Protein AF-Q552X5-F1 (afdb_monomer)

Mean predicted aligned error: 21.03 Å

Secondary structure (DSSP, 8-state):
---HHHHHHHHHHTTSS----EEEEEEEETTEEEEEEEEEETTEEEEPPPBSSHHHHHHHHHHHHHHHHHHHHHHHHHHHHHHHTTS--------PPP---------------PPPPPPPPPP--------------------------PPPPP------S-----------------------------------------------------------------SSSSSSHHHHHHHHHHHHHHHHHHHHHHHHHHHHHHHHHHHHHHHHHHHHHHHHHHHHHHHHHHHHHHH--

InterPro domains:
  IPR014720 Double-stranded RNA-binding domain [PF00035] (5-68)
  IPR014720 Double-stranded RNA-binding domain [PS50137] (3-71)
  IPR014720 Double-stranded RNA-binding domain [SM00358] (4-70)

Solvent-accessible surface area (backbone atoms only — not comparable to full-atom values): 20264 Å² total; per-residue (Å²): 129,81,58,37,51,58,56,51,51,50,36,34,76,70,68,73,40,80,90,64,60,79,48,77,50,78,45,74,49,96,90,54,43,31,18,25,18,36,35,50,57,95,91,43,78,40,72,26,64,76,24,78,38,64,68,56,4,41,33,45,25,32,41,55,51,49,56,51,50,52,55,51,50,55,52,51,55,53,54,54,56,58,60,65,73,66,60,76,81,75,75,85,70,73,90,72,81,87,77,90,75,91,74,91,83,81,86,84,88,82,86,88,86,86,80,81,86,78,75,86,77,77,82,82,78,79,74,75,84,79,76,76,81,71,80,72,80,85,77,73,85,81,94,65,88,91,78,79,94,67,78,81,79,83,94,72,88,87,89,75,90,85,89,79,83,88,78,82,81,86,78,89,77,85,89,84,84,92,82,89,78,87,81,92,77,91,75,90,79,78,91,77,90,80,82,91,76,88,80,87,80,85,75,88,78,88,85,80,85,87,86,79,91,81,82,88,82,84,88,79,97,71,85,89,82,79,82,80,73,73,74,65,59,61,57,55,56,53,53,54,52,50,53,55,50,53,52,49,52,53,52,51,54,55,50,52,55,50,50,56,51,50,51,54,52,50,56,54,50,51,54,52,49,51,52,52,52,52,54,51,51,53,55,50,53,50,53,53,53,55,55,52,56,65,71,74,112

Structure (mmCIF, N/CA/C/O backbone):
data_AF-Q552X5-F1
#
_entry.id   AF-Q552X5-F1
#
loop_
_atom_site.group_PDB
_atom_site.id
_atom_site.type_symbol
_atom_site.label_atom_id
_atom_site.label_alt_id
_atom_site.label_comp_id
_atom_site.label_asym_id
_atom_site.label_entity_id
_atom_site.label_seq_id
_atom_site.pdbx_PDB_ins_code
_atom_site.Cartn_x
_atom_site.Cartn_y
_atom_site.Cartn_z
_atom_site.occupancy
_atom_site.B_iso_or_equiv
_atom_site.auth_seq_id
_atom_site.auth_comp_id
_atom_site.auth_asym_id
_atom_site.auth_atom_id
_atom_site.pdbx_PDB_model_num
ATOM 1 N N . MET A 1 1 ? -0.469 -21.150 -6.711 1.00 61.75 1 MET A N 1
ATOM 2 C CA . MET A 1 1 ? -0.977 -19.788 -6.435 1.00 61.75 1 MET A CA 1
ATOM 3 C C . MET A 1 1 ? -1.672 -19.299 -7.689 1.00 61.75 1 MET A C 1
ATOM 5 O O . MET A 1 1 ? -1.084 -19.436 -8.758 1.00 61.75 1 MET A O 1
ATOM 9 N N . ALA A 1 2 ? -2.916 -18.826 -7.588 1.00 76.25 2 ALA A N 1
ATOM 10 C CA . ALA A 1 2 ? -3.598 -18.223 -8.731 1.00 76.25 2 ALA A CA 1
ATOM 11 C C . ALA A 1 2 ? -2.765 -17.046 -9.265 1.00 76.25 2 ALA A C 1
ATOM 13 O O . ALA A 1 2 ? -2.078 -16.365 -8.503 1.00 76.25 2 ALA A O 1
ATOM 14 N N . ASN A 1 3 ? -2.775 -16.837 -10.580 1.00 94.00 3 ASN A N 1
ATOM 15 C CA . ASN A 1 3 ? -2.090 -15.703 -11.184 1.00 94.00 3 ASN A CA 1
ATOM 16 C C . ASN A 1 3 ? -2.807 -14.418 -10.749 1.00 94.00 3 ASN A C 1
ATOM 18 O O . ASN A 1 3 ? -3.910 -14.153 -11.222 1.00 94.00 3 ASN A O 1
ATOM 22 N N . SER A 1 4 ? -2.181 -13.629 -9.871 1.00 97.19 4 SER A N 1
ATOM 23 C CA . SER A 1 4 ? -2.769 -12.412 -9.295 1.00 97.19 4 SER A CA 1
ATOM 24 C C . SER A 1 4 ? -3.287 -11.440 -10.360 1.00 97.19 4 SER A C 1
ATOM 26 O O . SER A 1 4 ? -4.319 -10.806 -10.165 1.00 97.19 4 SER A O 1
ATOM 28 N N . ILE A 1 5 ? -2.630 -11.379 -11.524 1.00 97.62 5 ILE A N 1
ATOM 29 C CA . ILE A 1 5 ? -3.069 -10.561 -12.664 1.00 97.62 5 ILE A CA 1
ATOM 30 C C . ILE A 1 5 ? -4.415 -11.060 -13.212 1.00 97.62 5 ILE A C 1
ATOM 32 O O . ILE A 1 5 ? -5.301 -10.260 -13.497 1.00 97.62 5 ILE A O 1
ATOM 36 N N . SER A 1 6 ? -4.577 -12.377 -13.361 1.00 97.38 6 SER A N 1
ATOM 37 C CA . SER A 1 6 ? -5.811 -12.977 -13.878 1.00 97.38 6 SER A CA 1
ATOM 38 C C . SER A 1 6 ? -6.977 -12.761 -12.917 1.00 97.38 6 SER A C 1
ATOM 40 O O . SER A 1 6 ? -8.044 -12.354 -13.361 1.00 97.38 6 SER A O 1
ATOM 42 N N . THR A 1 7 ? -6.757 -12.952 -11.613 1.00 97.38 7 THR A N 1
ATOM 43 C CA . THR A 1 7 ? -7.780 -12.710 -10.582 1.00 97.38 7 THR A CA 1
ATOM 44 C C . THR A 1 7 ? -8.220 -11.249 -10.564 1.00 97.38 7 THR A C 1
ATOM 46 O O . THR A 1 7 ? -9.408 -10.958 -10.503 1.00 97.38 7 THR A O 1
ATOM 49 N N . ILE A 1 8 ? -7.278 -10.313 -10.679 1.00 97.06 8 ILE A N 1
ATOM 50 C CA . ILE A 1 8 ? -7.595 -8.886 -10.776 1.00 97.06 8 ILE A CA 1
ATOM 51 C C . ILE A 1 8 ? -8.418 -8.571 -12.034 1.00 97.06 8 ILE A C 1
ATOM 53 O O . ILE A 1 8 ? -9.416 -7.861 -11.945 1.00 97.06 8 ILE A O 1
ATOM 57 N N . ASN A 1 9 ? -8.057 -9.125 -13.193 1.00 97.31 9 ASN A N 1
ATOM 58 C CA . ASN A 1 9 ? -8.831 -8.926 -14.422 1.00 97.31 9 ASN A CA 1
ATOM 59 C C . ASN A 1 9 ? -10.255 -9.489 -14.310 1.00 97.31 9 ASN A C 1
ATOM 61 O O . ASN A 1 9 ? -11.192 -8.864 -14.798 1.00 97.31 9 ASN A O 1
ATOM 65 N N . GLU A 1 10 ? -10.427 -10.629 -13.642 1.00 97.69 10 GLU A N 1
ATOM 66 C CA . GLU A 1 10 ? -11.743 -11.204 -13.354 1.00 97.69 10 GLU A CA 1
ATOM 67 C C . GLU A 1 10 ? -12.570 -10.288 -12.438 1.00 97.69 10 GLU A C 1
ATOM 69 O O . GLU A 1 10 ? -13.745 -10.039 -12.701 1.00 97.69 10 GLU A O 1
ATOM 74 N N . LEU A 1 11 ? -11.958 -9.711 -11.396 1.00 97.06 11 LEU A N 1
ATOM 75 C CA . LEU A 1 11 ? -12.626 -8.733 -10.531 1.00 97.06 11 LEU A CA 1
ATOM 76 C C . LEU A 1 11 ? -13.050 -7.472 -11.304 1.00 97.06 11 LEU A C 1
ATOM 78 O O . LEU A 1 11 ? -14.136 -6.953 -11.041 1.00 97.06 11 LEU A O 1
ATOM 82 N N . ILE A 1 12 ? -12.244 -7.006 -12.267 1.00 97.25 12 ILE A N 1
ATOM 83 C CA . ILE A 1 12 ? -12.614 -5.887 -13.154 1.00 97.25 12 ILE A CA 1
ATOM 84 C C . ILE A 1 12 ? -13.800 -6.275 -14.039 1.00 97.25 12 ILE A C 1
ATOM 86 O O . ILE A 1 12 ? -14.775 -5.532 -14.118 1.00 97.25 12 ILE A O 1
ATOM 90 N N . GLN A 1 13 ? -13.735 -7.436 -14.696 1.00 97.50 13 GLN A N 1
ATOM 91 C CA . GLN A 1 13 ? -14.791 -7.915 -15.597 1.00 97.50 13 GLN A CA 1
ATOM 92 C C . GLN A 1 13 ? -16.124 -8.109 -14.869 1.00 97.50 13 GLN A C 1
ATOM 94 O O . GLN A 1 13 ? -17.176 -7.792 -15.416 1.00 97.50 13 GLN A O 1
ATOM 99 N N . ASN A 1 14 ? -16.072 -8.550 -13.613 1.00 97.62 14 ASN A N 1
ATOM 100 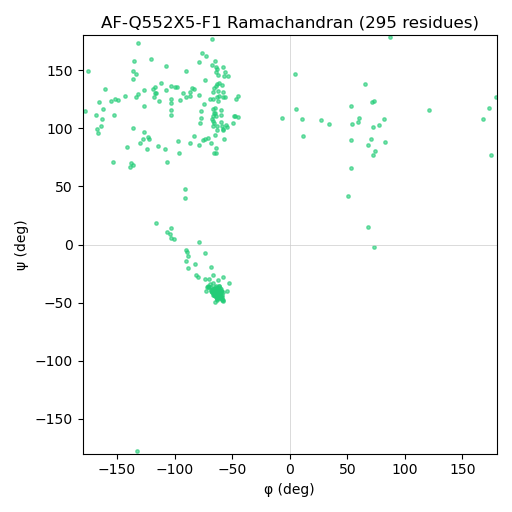C CA . ASN A 1 14 ? -17.241 -8.702 -12.752 1.00 97.62 14 ASN A CA 1
ATOM 101 C C . ASN A 1 14 ? -17.737 -7.373 -12.145 1.00 97.62 14 ASN A C 1
ATOM 103 O O . ASN A 1 14 ? -18.656 -7.393 -11.327 1.00 97.62 14 ASN A O 1
ATOM 107 N N . GLY A 1 15 ? -17.116 -6.232 -12.470 1.00 96.06 15 GLY A N 1
ATOM 108 C CA . GLY A 1 15 ? -17.479 -4.914 -11.937 1.00 96.06 15 GLY A CA 1
ATOM 109 C C . GLY A 1 15 ? -17.200 -4.738 -10.441 1.00 96.06 15 GLY A C 1
ATOM 110 O O . GLY A 1 15 ? -17.721 -3.816 -9.818 1.00 96.06 15 GLY A O 1
ATOM 111 N N . ARG A 1 16 ? -16.395 -5.625 -9.841 1.00 94.81 16 ARG A N 1
ATOM 112 C CA . ARG A 1 16 ? -16.084 -5.604 -8.403 1.00 94.81 16 ARG A CA 1
ATOM 113 C C . ARG A 1 16 ? -14.996 -4.603 -8.042 1.00 94.81 16 ARG A C 1
ATOM 115 O O . ARG A 1 16 ? -14.968 -4.139 -6.905 1.00 94.81 16 ARG A O 1
ATOM 122 N N . ILE A 1 17 ? -14.114 -4.293 -8.989 1.00 94.88 17 ILE A N 1
ATOM 123 C CA . ILE A 1 17 ? -13.109 -3.233 -8.884 1.00 94.88 17 ILE A CA 1
ATOM 124 C C . ILE A 1 17 ? -13.105 -2.403 -10.176 1.00 94.88 17 ILE A C 1
ATOM 126 O O . ILE A 1 17 ? -13.365 -2.956 -11.248 1.00 94.88 17 ILE A O 1
ATOM 130 N N . PRO A 1 18 ? -12.834 -1.087 -10.114 1.00 96.19 18 PRO A N 1
ATOM 131 C CA . PRO A 1 18 ? -12.726 -0.262 -11.307 1.00 96.19 18 PRO A CA 1
ATOM 132 C C . PRO A 1 18 ? -11.489 -0.654 -12.131 1.00 96.19 18 PRO A C 1
ATOM 134 O O . PRO A 1 18 ? -10.505 -1.143 -11.571 1.00 96.19 18 PRO A O 1
ATOM 137 N N . PRO A 1 19 ? -11.495 -0.401 -13.451 1.00 97.00 19 PRO A N 1
ATOM 138 C CA . PRO A 1 19 ? -10.304 -0.557 -14.273 1.00 97.00 19 PRO A CA 1
ATOM 139 C C . PRO A 1 19 ? -9.159 0.325 -13.759 1.00 97.00 19 PRO A C 1
ATOM 141 O O . PRO A 1 19 ? -9.335 1.526 -13.556 1.00 97.00 19 PRO A O 1
ATOM 144 N N . HIS A 1 20 ? -7.969 -0.250 -13.606 1.00 95.00 20 HIS A N 1
ATOM 145 C CA . HIS A 1 20 ? -6.751 0.466 -13.221 1.00 95.00 20 HIS A CA 1
ATOM 146 C C . HIS A 1 20 ? -5.660 0.329 -14.285 1.00 95.00 20 HIS A C 1
ATOM 148 O O . HIS A 1 20 ? -5.653 -0.581 -15.116 1.00 95.00 20 HIS A O 1
ATOM 154 N N . LYS A 1 21 ? -4.702 1.259 -14.251 1.00 96.88 21 LYS A N 1
ATOM 155 C CA . LYS A 1 21 ? -3.550 1.289 -15.157 1.00 96.88 21 LYS A CA 1
ATOM 156 C C . LYS A 1 21 ? -2.271 1.001 -14.381 1.00 96.88 21 LYS A C 1
ATOM 158 O O . LYS A 1 21 ? -2.067 1.530 -13.293 1.00 96.88 21 LYS A O 1
ATOM 163 N N . TYR A 1 22 ? -1.389 0.201 -14.975 1.00 98.06 22 TYR A N 1
ATOM 164 C CA . TYR A 1 22 ? -0.031 0.015 -14.472 1.00 98.06 22 TYR A CA 1
ATOM 165 C C . TYR A 1 22 ? 0.913 1.007 -15.148 1.00 98.06 22 TYR A C 1
ATOM 167 O O . TYR A 1 22 ? 0.954 1.104 -16.379 1.00 98.06 22 TYR A O 1
ATOM 175 N N . THR A 1 23 ? 1.706 1.710 -14.351 1.00 98.31 23 THR A N 1
ATOM 176 C CA . THR A 1 23 ? 2.895 2.435 -14.802 1.00 98.31 23 THR A CA 1
ATOM 177 C C . THR A 1 23 ? 4.138 1.687 -14.326 1.00 98.31 23 THR A C 1
ATOM 179 O O . THR A 1 23 ? 4.090 0.921 -13.363 1.00 98.31 23 THR A O 1
ATOM 182 N N . PHE A 1 24 ? 5.253 1.833 -15.043 1.00 98.44 24 PHE A N 1
ATOM 183 C CA . PHE A 1 24 ? 6.477 1.091 -14.748 1.00 98.44 24 PHE A CA 1
ATOM 184 C C . PHE A 1 24 ? 7.654 2.040 -14.588 1.00 98.44 24 PHE A C 1
ATOM 186 O O . PHE A 1 24 ? 7.894 2.883 -15.450 1.00 98.44 24 PHE A O 1
ATOM 193 N N . VAL A 1 25 ? 8.418 1.833 -13.522 1.00 98.38 25 VAL A N 1
ATOM 194 C CA . VAL A 1 25 ? 9.723 2.451 -13.307 1.00 98.38 25 VAL A CA 1
ATOM 195 C C . VAL A 1 25 ? 10.783 1.397 -13.603 1.00 98.38 25 VAL A C 1
ATOM 197 O O . VAL A 1 25 ? 10.744 0.302 -13.041 1.00 98.38 25 VAL A O 1
ATOM 200 N N . GLN A 1 26 ? 11.713 1.711 -14.504 1.00 98.38 26 GLN A N 1
ATOM 201 C CA . GLN A 1 26 ? 12.853 0.854 -14.824 1.00 98.38 26 GLN A CA 1
ATOM 202 C C . GLN A 1 26 ? 14.119 1.404 -14.161 1.00 98.38 26 GLN A C 1
ATOM 204 O O . GLN A 1 26 ? 14.374 2.607 -14.203 1.00 98.38 26 GLN A O 1
ATOM 209 N N . ARG A 1 27 ? 14.912 0.516 -13.564 1.00 97.44 27 ARG A N 1
ATOM 210 C CA . ARG A 1 27 ? 16.263 0.780 -13.050 1.00 97.44 27 ARG A CA 1
ATOM 211 C C . ARG A 1 27 ? 17.228 -0.309 -13.530 1.00 97.44 27 ARG A C 1
ATOM 213 O O . ARG A 1 27 ? 16.801 -1.282 -14.146 1.00 97.44 27 ARG A O 1
ATOM 220 N N . GLY A 1 28 ? 18.518 -0.138 -13.253 1.00 96.62 28 GLY A N 1
ATOM 221 C CA . GLY A 1 28 ? 19.563 -1.090 -13.639 1.00 96.62 28 GLY A CA 1
ATOM 222 C C . GLY A 1 28 ? 20.127 -0.853 -15.041 1.00 96.62 28 GLY A C 1
ATOM 223 O O . GLY A 1 28 ? 19.735 0.079 -15.746 1.00 96.62 28 GLY A O 1
ATOM 224 N N . SER A 1 29 ? 21.097 -1.681 -15.426 1.00 96.81 29 SER A N 1
ATOM 225 C CA . SER A 1 29 ? 21.725 -1.611 -16.748 1.00 96.81 29 SER A CA 1
ATOM 226 C C . SER A 1 29 ? 20.809 -2.202 -17.823 1.00 96.81 29 SER A C 1
ATOM 228 O O . SER A 1 29 ? 19.873 -2.944 -17.528 1.00 96.81 29 SER A O 1
ATOM 230 N N . MET A 1 30 ? 21.107 -1.933 -19.097 1.00 96.12 30 MET A N 1
ATOM 231 C CA . MET A 1 30 ? 20.372 -2.533 -20.220 1.00 96.12 30 MET A CA 1
ATOM 232 C C . MET A 1 30 ? 20.414 -4.075 -20.200 1.00 96.12 30 MET A C 1
ATOM 234 O O . MET A 1 30 ? 19.476 -4.719 -20.662 1.00 96.12 30 MET A O 1
ATOM 238 N N . HIS A 1 31 ? 21.469 -4.668 -19.630 1.00 97.19 31 HIS A N 1
ATOM 239 C CA . HIS A 1 31 ? 21.650 -6.122 -19.534 1.00 97.19 31 HIS A CA 1
ATOM 240 C C . HIS A 1 31 ? 21.033 -6.742 -18.272 1.00 97.19 31 HIS A C 1
ATOM 242 O O . HIS A 1 31 ? 20.779 -7.945 -18.243 1.00 97.19 31 HIS A O 1
ATOM 248 N N . GLN A 1 32 ? 20.779 -5.941 -17.237 1.00 97.38 32 GLN A N 1
ATOM 249 C CA . GLN A 1 32 ? 20.119 -6.359 -15.998 1.00 97.38 32 GLN A CA 1
ATOM 250 C C . GLN A 1 32 ? 19.084 -5.308 -15.576 1.00 97.38 32 GLN A C 1
ATOM 252 O O . GLN A 1 32 ? 19.280 -4.607 -14.579 1.00 97.38 32 GLN A O 1
ATOM 257 N N . PRO A 1 33 ? 17.988 -5.161 -16.342 1.00 98.19 33 PRO A N 1
ATOM 258 C CA . PRO A 1 33 ? 16.940 -4.230 -15.981 1.00 98.19 33 PRO A CA 1
ATOM 259 C C . PRO A 1 33 ? 16.123 -4.772 -14.805 1.00 98.19 33 PRO A C 1
ATOM 261 O O . PRO A 1 33 ? 15.782 -5.956 -14.732 1.00 98.19 33 PRO A O 1
ATOM 264 N N . GLU A 1 34 ? 15.746 -3.868 -13.916 1.00 98.56 34 GLU A N 1
ATOM 265 C CA . GLU A 1 34 ? 14.802 -4.103 -12.836 1.00 98.56 34 GLU A CA 1
ATOM 266 C C . GLU A 1 34 ? 13.582 -3.207 -13.025 1.00 98.56 34 GLU A C 1
ATOM 268 O O . GLU A 1 34 ? 13.690 -2.021 -13.330 1.00 98.56 34 GLU A O 1
ATOM 273 N N . PHE A 1 35 ? 12.399 -3.778 -12.839 1.00 98.69 35 PHE A N 1
ATOM 274 C CA . PHE A 1 35 ? 11.120 -3.124 -13.056 1.00 98.69 35 PHE A CA 1
ATOM 275 C C . PHE A 1 35 ? 10.334 -3.068 -11.756 1.00 98.69 35 PHE A C 1
ATOM 277 O O . PHE A 1 35 ? 10.191 -4.074 -11.063 1.00 98.69 35 PHE A O 1
ATOM 284 N N . GLN A 1 36 ? 9.771 -1.906 -11.469 1.00 98.56 36 GLN A N 1
ATOM 285 C CA . GLN A 1 36 ? 8.794 -1.676 -10.417 1.00 98.56 36 GLN A CA 1
ATOM 286 C C . GLN A 1 36 ? 7.487 -1.248 -11.078 1.00 98.56 36 GLN A C 1
ATOM 288 O O . GLN A 1 36 ? 7.488 -0.385 -11.954 1.00 98.56 36 GLN A O 1
ATOM 293 N N . ALA A 1 37 ? 6.383 -1.880 -10.696 1.00 98.62 37 ALA A N 1
ATOM 294 C CA . ALA A 1 37 ? 5.057 -1.522 -11.164 1.00 98.62 37 ALA A CA 1
ATOM 295 C C . ALA A 1 37 ? 4.379 -0.642 -10.115 1.00 98.62 37 ALA A C 1
ATOM 297 O O . ALA A 1 37 ? 4.434 -0.940 -8.921 1.00 98.62 37 ALA A O 1
ATOM 298 N N . ILE A 1 38 ? 3.739 0.423 -10.579 1.00 98.38 38 ILE A N 1
ATOM 299 C CA . ILE A 1 38 ? 2.908 1.310 -9.774 1.00 98.38 38 ILE A CA 1
ATOM 300 C C . ILE A 1 38 ? 1.491 1.203 -10.332 1.00 98.38 38 ILE A C 1
ATOM 302 O O . ILE A 1 38 ? 1.287 1.268 -11.547 1.00 98.38 38 ILE A O 1
ATOM 306 N N . CYS A 1 39 ? 0.522 0.981 -9.458 1.00 97.31 39 CYS A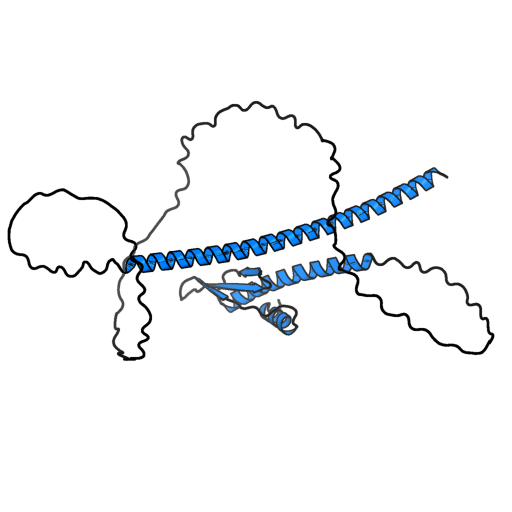 N 1
ATOM 307 C CA . CYS A 1 39 ? -0.882 0.844 -9.812 1.00 97.31 39 CYS A CA 1
ATOM 308 C C . CYS A 1 39 ? -1.740 1.645 -8.826 1.00 97.31 39 CYS A C 1
ATOM 310 O O . CYS A 1 39 ? -1.411 1.719 -7.649 1.00 97.31 39 CYS A O 1
ATOM 312 N N . GLU A 1 40 ? -2.812 2.281 -9.292 1.00 96.50 40 GLU A N 1
ATOM 313 C CA . GLU A 1 40 ? -3.705 3.083 -8.447 1.00 96.50 40 GLU A CA 1
ATOM 314 C C . GLU A 1 40 ? -5.106 2.473 -8.454 1.00 96.50 40 GLU A C 1
ATOM 316 O O . GLU A 1 40 ? -5.663 2.226 -9.525 1.00 96.50 40 GLU A O 1
ATOM 321 N N . LEU A 1 41 ? -5.662 2.215 -7.270 1.00 95.25 41 LEU A N 1
ATOM 322 C CA . LEU A 1 41 ? -7.027 1.729 -7.094 1.00 95.25 41 LEU A CA 1
ATOM 323 C C . LEU A 1 41 ? -7.710 2.545 -5.993 1.00 95.25 41 LEU A C 1
ATOM 325 O O . LEU A 1 41 ? -7.171 2.666 -4.896 1.00 95.25 41 LEU A O 1
ATOM 329 N N . TYR A 1 42 ? -8.883 3.114 -6.288 1.00 93.25 42 TYR A N 1
ATOM 330 C CA . TYR A 1 42 ? -9.645 3.964 -5.359 1.00 93.25 42 TYR A CA 1
ATOM 331 C C . TYR A 1 42 ? -8.812 5.099 -4.724 1.00 93.25 42 TYR A C 1
ATOM 333 O O . TYR A 1 42 ? -8.882 5.328 -3.522 1.00 93.25 42 TYR A O 1
ATOM 341 N N . GLY A 1 43 ? -7.959 5.770 -5.509 1.00 93.12 43 GLY A N 1
ATOM 342 C CA . GLY A 1 43 ? -7.074 6.839 -5.014 1.00 93.12 43 GLY A CA 1
ATOM 343 C C . GLY A 1 43 ? -5.889 6.356 -4.165 1.00 93.12 43 GLY A C 1
ATOM 344 O O . GLY A 1 43 ? -5.053 7.156 -3.739 1.00 93.12 43 GLY A O 1
ATOM 345 N N . THR A 1 44 ? -5.781 5.047 -3.918 1.00 94.56 44 THR A N 1
ATOM 346 C CA . THR A 1 44 ? -4.652 4.439 -3.210 1.00 94.56 44 THR A CA 1
ATOM 347 C C . THR A 1 44 ? -3.629 3.929 -4.217 1.00 94.56 44 THR A C 1
ATOM 349 O O . THR A 1 44 ? -3.945 3.128 -5.096 1.00 94.56 44 THR A O 1
ATOM 352 N N . SER A 1 45 ? -2.385 4.390 -4.093 1.00 97.12 45 SER A N 1
ATOM 353 C CA . SER A 1 45 ? -1.272 3.937 -4.931 1.00 97.12 45 SER A CA 1
ATOM 354 C C . SER A 1 45 ? -0.568 2.732 -4.305 1.00 97.12 45 SER A C 1
ATOM 356 O O . SER A 1 45 ? -0.105 2.781 -3.168 1.00 97.12 45 SER A O 1
ATOM 358 N N . PHE A 1 46 ? -0.430 1.669 -5.084 1.00 98.19 46 PHE A N 1
ATOM 359 C CA . PHE A 1 46 ? 0.285 0.446 -4.753 1.00 98.19 46 PHE A CA 1
ATOM 360 C C . PHE A 1 46 ? 1.583 0.402 -5.554 1.00 98.19 46 PHE A C 1
ATOM 362 O O . PHE A 1 46 ? 1.594 0.657 -6.759 1.00 98.19 46 PHE A O 1
ATOM 369 N N . ILE A 1 47 ? 2.688 0.081 -4.885 1.00 98.38 47 ILE A N 1
ATOM 370 C CA . ILE A 1 47 ? 4.025 0.081 -5.482 1.00 98.38 47 ILE A CA 1
ATOM 371 C C . ILE A 1 47 ? 4.659 -1.284 -5.235 1.00 98.38 47 ILE A C 1
ATOM 373 O O . ILE A 1 47 ? 4.858 -1.690 -4.091 1.00 98.38 47 ILE A O 1
ATOM 377 N N . SER A 1 48 ? 4.990 -2.007 -6.305 1.00 98.25 48 SER A N 1
ATOM 378 C CA . SER A 1 48 ? 5.628 -3.316 -6.183 1.00 98.25 48 SER A CA 1
ATOM 379 C C . SER A 1 48 ? 7.093 -3.211 -5.742 1.00 98.25 48 SER A C 1
ATOM 381 O O . SER A 1 48 ? 7.758 -2.191 -5.925 1.00 98.25 48 SER A O 1
ATOM 383 N N . SER A 1 49 ? 7.657 -4.317 -5.254 1.00 98.12 49 SER A N 1
ATOM 384 C CA . SER A 1 49 ? 9.118 -4.476 -5.228 1.00 98.12 49 SER A CA 1
ATOM 385 C C . SER A 1 49 ? 9.688 -4.527 -6.653 1.00 98.12 49 SER A C 1
ATOM 387 O O . SER A 1 49 ? 8.967 -4.854 -7.605 1.00 98.12 49 SER A O 1
ATOM 389 N N . PHE A 1 50 ? 10.978 -4.214 -6.802 1.00 98.38 50 PHE A N 1
ATOM 390 C CA . PHE A 1 50 ? 11.700 -4.376 -8.064 1.00 98.38 50 PHE A CA 1
ATOM 391 C C . PHE A 1 50 ? 11.787 -5.861 -8.456 1.00 98.38 50 PHE A C 1
ATOM 393 O O . PHE A 1 50 ? 12.032 -6.732 -7.618 1.00 98.38 50 PHE A O 1
ATOM 400 N N . LYS A 1 51 ? 11.549 -6.160 -9.737 1.00 98.44 51 LYS A N 1
ATOM 401 C CA . LYS A 1 51 ? 11.582 -7.508 -10.327 1.00 98.44 51 LYS A CA 1
ATOM 402 C C . LYS A 1 51 ? 12.322 -7.500 -11.661 1.00 98.44 51 LYS A C 1
ATOM 404 O O . LYS A 1 51 ? 12.367 -6.486 -12.342 1.00 98.44 51 LYS A O 1
ATOM 409 N N . LYS A 1 52 ? 12.823 -8.657 -12.098 1.00 98.12 52 LYS A N 1
ATOM 410 C CA . LYS A 1 52 ? 13.608 -8.784 -13.343 1.00 98.12 52 LYS A CA 1
ATOM 411 C C . LYS A 1 52 ? 12.799 -8.545 -14.624 1.00 98.12 52 LYS A C 1
ATOM 413 O O . LYS A 1 52 ? 13.364 -8.306 -15.681 1.00 98.12 52 LYS A O 1
ATOM 418 N N . THR A 1 53 ? 11.469 -8.644 -14.562 1.00 98.00 53 THR A N 1
ATOM 419 C CA . THR A 1 53 ? 10.587 -8.456 -15.726 1.00 98.00 53 THR A CA 1
ATOM 420 C C . THR A 1 53 ? 9.372 -7.603 -15.370 1.00 98.00 53 THR A C 1
ATOM 422 O O . THR A 1 53 ? 8.860 -7.683 -14.250 1.00 98.00 53 THR A O 1
ATOM 425 N N . LYS A 1 54 ? 8.846 -6.841 -16.342 1.00 98.19 54 LYS A N 1
ATOM 426 C CA . LYS A 1 54 ? 7.601 -6.064 -16.178 1.00 98.19 54 LYS A CA 1
ATOM 427 C C . LYS A 1 54 ? 6.432 -6.937 -15.711 1.00 98.19 54 LYS A C 1
ATOM 429 O O . LYS A 1 54 ? 5.691 -6.535 -14.823 1.00 98.19 54 LYS A O 1
ATOM 434 N N . LYS A 1 55 ? 6.311 -8.161 -16.241 1.00 97.81 55 LYS A N 1
ATOM 435 C CA . LYS A 1 55 ? 5.253 -9.116 -15.866 1.00 97.81 55 LYS A CA 1
ATOM 436 C C . LYS A 1 55 ? 5.331 -9.525 -14.391 1.00 97.81 55 LYS A C 1
ATOM 438 O O . LYS A 1 55 ? 4.305 -9.577 -13.724 1.00 97.81 55 LYS A O 1
ATOM 443 N N . GLN A 1 56 ? 6.533 -9.775 -13.864 1.00 97.94 56 GLN A N 1
ATOM 444 C CA . GLN A 1 56 ? 6.717 -10.081 -12.439 1.00 97.94 56 GLN A CA 1
ATOM 445 C C . GLN A 1 56 ? 6.405 -8.874 -11.547 1.00 97.94 56 GLN A C 1
ATOM 447 O O . GLN A 1 56 ? 5.774 -9.039 -10.506 1.00 97.94 56 GLN A O 1
ATOM 452 N N . ALA A 1 57 ? 6.818 -7.669 -11.953 1.00 98.44 57 ALA A N 1
ATOM 453 C CA . ALA A 1 57 ? 6.502 -6.440 -11.227 1.00 98.44 57 ALA A CA 1
ATOM 454 C C . ALA A 1 57 ? 4.983 -6.191 -11.190 1.00 98.44 57 ALA A C 1
ATOM 456 O O . ALA A 1 57 ? 4.414 -5.942 -10.130 1.00 98.44 57 ALA A O 1
ATOM 457 N N . GLN A 1 58 ? 4.306 -6.363 -12.330 1.00 98.31 58 GLN A N 1
ATOM 458 C CA . GLN A 1 58 ? 2.851 -6.261 -12.441 1.00 98.31 58 GLN A CA 1
ATOM 459 C C . GLN A 1 58 ? 2.135 -7.295 -11.565 1.00 98.31 58 GLN A C 1
ATOM 461 O O . GLN A 1 58 ? 1.199 -6.937 -10.854 1.00 98.31 58 GLN A O 1
ATOM 466 N N . ALA A 1 59 ? 2.579 -8.557 -11.568 1.00 98.19 59 ALA A N 1
ATOM 467 C CA . ALA A 1 59 ? 2.014 -9.597 -10.707 1.00 98.19 59 ALA A CA 1
ATOM 468 C C . ALA A 1 59 ? 2.181 -9.259 -9.216 1.00 98.19 59 ALA A C 1
ATOM 470 O O . ALA A 1 59 ? 1.250 -9.451 -8.437 1.00 98.19 59 ALA A O 1
ATOM 471 N N . ALA A 1 60 ? 3.328 -8.691 -8.831 1.00 98.12 60 ALA A N 1
ATOM 472 C CA . ALA A 1 60 ? 3.563 -8.226 -7.469 1.00 98.12 60 ALA A CA 1
ATOM 473 C C . ALA A 1 60 ? 2.660 -7.034 -7.088 1.00 98.12 60 ALA A C 1
ATOM 475 O O . ALA A 1 60 ? 2.073 -7.061 -6.014 1.00 98.12 60 ALA A O 1
ATOM 476 N N . CYS A 1 61 ? 2.472 -6.037 -7.965 1.00 98.31 61 CYS A N 1
ATOM 477 C CA . CYS A 1 61 ? 1.522 -4.930 -7.724 1.00 98.31 61 CYS A CA 1
ATOM 478 C C . CYS A 1 61 ? 0.077 -5.445 -7.622 1.00 98.31 61 CYS A C 1
ATOM 480 O O . CYS A 1 61 ? -0.678 -5.034 -6.751 1.00 98.31 61 CYS A O 1
ATOM 482 N N . SER A 1 62 ? -0.289 -6.409 -8.472 1.00 98.06 62 SER A N 1
ATOM 483 C CA . SER A 1 62 ? -1.615 -7.046 -8.458 1.00 98.06 62 SER A CA 1
ATOM 484 C C . SER A 1 62 ? -1.879 -7.798 -7.156 1.00 98.06 62 SER A C 1
ATOM 486 O O . SER A 1 62 ? -2.994 -7.755 -6.653 1.00 98.06 62 SER A O 1
ATOM 488 N N . GLN A 1 63 ? -0.859 -8.454 -6.590 1.00 97.94 63 GLN A N 1
ATOM 489 C CA . GLN A 1 63 ? -0.988 -9.119 -5.295 1.00 97.94 63 GLN A CA 1
ATOM 490 C C . GLN A 1 63 ? -1.271 -8.112 -4.176 1.00 97.94 63 GLN A C 1
ATOM 492 O O . GLN A 1 63 ? -2.177 -8.344 -3.389 1.00 97.94 63 GLN A O 1
ATOM 497 N N . LEU A 1 64 ? -0.581 -6.964 -4.164 1.00 97.88 64 LEU A N 1
ATOM 498 C CA . LEU A 1 64 ? -0.845 -5.898 -3.190 1.00 97.88 64 LEU A CA 1
ATOM 499 C C . LEU A 1 64 ? -2.287 -5.374 -3.281 1.00 97.88 64 LEU A C 1
ATOM 501 O O . LEU A 1 64 ? -2.916 -5.141 -2.252 1.00 97.88 64 LEU A O 1
ATOM 505 N N . ILE A 1 65 ? -2.824 -5.227 -4.500 1.00 97.00 65 ILE A N 1
ATOM 506 C CA . ILE A 1 65 ? -4.231 -4.848 -4.696 1.00 97.00 65 ILE A CA 1
ATOM 507 C C . ILE A 1 65 ? -5.169 -5.919 -4.130 1.00 97.00 65 ILE A C 1
ATOM 509 O O . ILE A 1 65 ? -6.135 -5.576 -3.453 1.00 97.00 65 ILE A O 1
ATOM 513 N N . LEU A 1 66 ? -4.916 -7.203 -4.407 1.00 96.75 66 LEU A N 1
ATOM 514 C CA . LEU A 1 66 ? -5.747 -8.292 -3.884 1.00 96.75 66 LEU A CA 1
ATOM 515 C C . LEU A 1 66 ? -5.721 -8.323 -2.357 1.00 96.75 66 LEU A C 1
ATOM 517 O O . LEU A 1 66 ? -6.779 -8.425 -1.743 1.00 96.75 66 LEU A O 1
ATOM 521 N N . ASP A 1 67 ? -4.543 -8.186 -1.750 1.00 96.25 67 ASP A N 1
ATOM 522 C CA . ASP A 1 67 ? -4.390 -8.170 -0.296 1.00 96.25 67 ASP A CA 1
ATOM 523 C C . ASP A 1 67 ? -5.199 -7.015 0.320 1.00 96.25 67 ASP A C 1
ATOM 525 O O . ASP A 1 67 ? -5.944 -7.227 1.277 1.00 96.25 67 ASP A O 1
ATOM 529 N N . TYR A 1 68 ? -5.139 -5.822 -0.281 1.00 95.31 68 TYR A N 1
ATOM 530 C CA . TYR A 1 68 ? -5.951 -4.668 0.118 1.00 95.31 68 TYR A CA 1
ATOM 531 C C . TYR A 1 68 ? -7.457 -4.908 -0.061 1.00 95.31 68 TYR A C 1
ATOM 533 O O . TYR A 1 68 ? -8.244 -4.659 0.852 1.00 95.31 68 TYR A O 1
ATOM 541 N N . TYR A 1 69 ? -7.868 -5.440 -1.214 1.00 94.19 69 TYR A N 1
ATOM 542 C CA . TYR A 1 69 ? -9.269 -5.727 -1.522 1.00 94.19 69 TYR A CA 1
ATOM 543 C C . TYR A 1 69 ? -9.869 -6.755 -0.553 1.00 94.19 69 TYR A C 1
ATOM 545 O O . TYR A 1 69 ? -10.982 -6.574 -0.055 1.00 94.19 69 TYR A O 1
ATOM 553 N N . TYR A 1 70 ? -9.129 -7.822 -0.241 1.00 93.38 70 TYR A N 1
ATOM 554 C CA . TYR A 1 70 ? -9.594 -8.846 0.690 1.00 93.38 70 TYR A CA 1
ATOM 555 C C . TYR A 1 70 ? -9.629 -8.348 2.136 1.00 93.38 70 TYR A C 1
ATOM 557 O O . TYR A 1 70 ? -10.574 -8.683 2.855 1.00 93.38 70 TYR A O 1
ATOM 565 N N . GLN A 1 71 ? -8.675 -7.506 2.548 1.00 91.56 71 GLN A N 1
ATOM 566 C CA . GLN A 1 71 ? -8.721 -6.838 3.852 1.00 91.56 71 GLN A CA 1
ATOM 567 C C . GLN A 1 71 ? -9.985 -5.974 4.001 1.00 91.56 71 GLN A C 1
ATOM 569 O O . GLN A 1 71 ? -10.679 -6.102 5.011 1.00 91.56 71 GLN A O 1
ATOM 574 N N . ASP A 1 72 ? -10.349 -5.187 2.982 1.00 84.75 72 ASP A N 1
ATOM 575 C CA . ASP A 1 72 ? -11.570 -4.363 3.004 1.00 84.75 72 ASP A CA 1
ATOM 576 C C . ASP A 1 72 ? -12.857 -5.213 2.962 1.00 84.75 72 ASP A C 1
ATOM 578 O O . ASP A 1 72 ? -13.824 -4.950 3.680 1.00 84.75 72 ASP A O 1
ATOM 582 N N . SER A 1 73 ? -12.873 -6.295 2.175 1.00 80.12 73 SER A N 1
ATOM 583 C CA . SER A 1 73 ? -14.044 -7.182 2.079 1.00 80.12 73 SER A CA 1
ATOM 584 C C . SER A 1 73 ? -14.356 -7.906 3.396 1.00 80.12 73 SER A C 1
ATOM 586 O O . SER A 1 73 ? -15.523 -8.025 3.782 1.00 80.12 73 SER A O 1
ATOM 588 N N . ASN A 1 74 ? -13.320 -8.322 4.132 1.00 76.62 74 ASN A N 1
ATOM 589 C CA . ASN A 1 74 ? -13.486 -8.913 5.456 1.00 76.62 74 ASN A CA 1
ATOM 590 C C . ASN A 1 74 ? -14.059 -7.886 6.438 1.00 76.62 74 ASN A C 1
ATOM 592 O O . ASN A 1 74 ? -14.939 -8.232 7.228 1.00 76.62 74 ASN A O 1
ATOM 596 N N . TYR A 1 75 ? -13.636 -6.623 6.332 1.00 64.19 75 TYR A N 1
ATOM 597 C CA . TYR A 1 75 ? -14.156 -5.534 7.154 1.00 64.19 75 TYR A CA 1
ATOM 598 C C . TYR A 1 75 ? -15.651 -5.284 6.902 1.00 64.19 75 TYR A C 1
ATOM 600 O O . TYR A 1 75 ? -16.432 -5.214 7.852 1.00 64.19 75 TYR A O 1
ATOM 608 N N . LYS A 1 76 ? -16.089 -5.273 5.635 1.00 72.69 76 LYS A N 1
ATOM 609 C CA . LYS A 1 76 ? -17.519 -5.150 5.286 1.00 72.69 76 LYS A CA 1
ATOM 610 C C . LYS A 1 76 ? -18.349 -6.328 5.791 1.00 72.69 76 LYS A C 1
ATOM 612 O O . LYS A 1 76 ? -19.399 -6.122 6.393 1.00 72.69 76 LYS A O 1
ATOM 617 N N . SER A 1 77 ? -17.844 -7.556 5.656 1.00 71.12 77 SER A N 1
ATOM 618 C CA . SER A 1 77 ? -18.555 -8.745 6.152 1.00 71.12 77 SER A CA 1
ATOM 619 C C . SER A 1 77 ? -18.756 -8.739 7.677 1.00 71.12 77 SER A C 1
ATOM 621 O O . SER A 1 77 ? -19.753 -9.265 8.175 1.00 71.12 77 SER A O 1
ATOM 623 N N . LEU A 1 78 ? -17.831 -8.129 8.429 1.00 57.31 78 LEU A N 1
ATOM 624 C CA . LEU A 1 78 ? -17.947 -7.963 9.879 1.00 57.31 78 LEU A CA 1
ATOM 625 C C . LEU A 1 78 ? -18.993 -6.902 10.243 1.00 57.31 78 LEU A C 1
ATOM 627 O O . LEU A 1 78 ? -19.776 -7.120 11.168 1.00 57.31 78 LEU A O 1
ATOM 631 N N . GLN A 1 79 ? -19.061 -5.798 9.494 1.00 64.50 79 GLN A N 1
ATOM 632 C CA . GLN A 1 79 ? -20.093 -4.774 9.691 1.00 64.50 79 GLN A CA 1
ATOM 633 C C . GLN A 1 79 ? -21.502 -5.303 9.387 1.00 64.50 79 GLN A C 1
ATOM 635 O O . GLN A 1 79 ? -22.436 -5.039 10.148 1.00 64.50 79 GLN A O 1
ATOM 640 N N . ASP A 1 80 ? -21.658 -6.113 8.339 1.00 70.06 80 ASP A N 1
ATOM 641 C CA . ASP A 1 80 ? -22.957 -6.696 7.986 1.00 70.06 80 ASP A CA 1
ATOM 642 C C . ASP A 1 80 ? -23.433 -7.724 9.025 1.00 70.06 80 ASP A C 1
ATOM 644 O O . ASP A 1 80 ? -24.615 -7.754 9.379 1.00 70.06 80 ASP A O 1
ATOM 648 N N . LYS A 1 81 ? -22.518 -8.515 9.604 1.00 67.38 81 LYS A N 1
ATOM 649 C CA . LYS A 1 81 ? -22.855 -9.426 10.714 1.00 67.38 81 LYS A CA 1
ATOM 650 C C . LYS A 1 81 ? -23.333 -8.678 11.958 1.00 67.38 81 LYS A C 1
ATOM 652 O O . LYS A 1 81 ? -24.274 -9.135 12.609 1.00 67.38 81 LYS A O 1
ATOM 657 N N . HIS A 1 82 ? -22.744 -7.523 12.267 1.00 61.16 82 HIS A N 1
ATOM 658 C CA . HIS A 1 82 ? -23.187 -6.708 13.399 1.00 61.16 82 HIS A CA 1
ATOM 659 C C . HIS A 1 82 ? -24.594 -6.125 13.200 1.00 61.16 82 HIS A C 1
ATOM 661 O O . HIS A 1 82 ? -25.360 -6.077 14.165 1.00 61.16 82 HIS A O 1
ATOM 667 N N . LYS A 1 83 ? -24.990 -5.791 11.964 1.00 67.56 83 LYS A N 1
ATOM 668 C CA . LYS A 1 83 ? -26.357 -5.323 11.666 1.00 67.56 83 LYS A CA 1
ATOM 669 C C . LYS A 1 83 ? -27.423 -6.413 11.806 1.00 67.56 83 LYS A C 1
ATOM 671 O O . LYS A 1 83 ? -28.531 -6.116 12.240 1.00 67.56 83 LYS A O 1
ATOM 676 N N . ILE A 1 84 ? -27.107 -7.673 11.498 1.00 69.44 84 ILE A N 1
ATOM 677 C CA . ILE A 1 84 ? -28.081 -8.780 11.594 1.00 69.44 84 ILE A CA 1
ATOM 678 C C . ILE A 1 84 ? -28.359 -9.170 13.058 1.00 69.44 84 ILE A C 1
ATOM 680 O O . ILE A 1 84 ? -29.479 -9.553 13.386 1.00 69.44 84 ILE A O 1
ATOM 684 N N . SER A 1 85 ? -27.396 -8.999 13.972 1.00 59.62 85 SER A N 1
ATOM 685 C CA . SER A 1 85 ? -27.597 -9.311 15.401 1.00 59.62 85 SER A CA 1
ATOM 686 C C . SER A 1 85 ? -28.480 -8.321 16.177 1.00 59.62 85 SER A C 1
ATOM 688 O O . SER A 1 85 ? -28.806 -8.590 17.330 1.00 59.62 85 SER A O 1
ATOM 690 N N . GLN A 1 86 ? -28.876 -7.199 15.565 1.00 58.34 86 GLN A N 1
ATOM 691 C CA . GLN A 1 86 ? -29.744 -6.194 16.191 1.00 58.34 86 GLN A CA 1
ATOM 692 C C . GLN A 1 86 ? -31.195 -6.227 15.685 1.00 58.34 86 GLN A C 1
ATOM 694 O O . GLN A 1 86 ? -31.981 -5.346 16.037 1.00 58.34 86 GLN A O 1
ATOM 699 N N . GLN A 1 87 ? -31.600 -7.233 14.897 1.00 53.34 87 GLN A N 1
ATOM 700 C CA . GLN A 1 87 ? -33.032 -7.424 14.679 1.00 53.34 87 GLN A CA 1
ATOM 701 C C . GLN A 1 87 ? -33.687 -7.842 16.003 1.00 53.34 87 GLN A C 1
ATOM 703 O O . GLN A 1 87 ? -33.231 -8.807 16.626 1.00 53.34 87 GLN A O 1
ATOM 708 N N . PRO A 1 88 ? -34.727 -7.121 16.462 1.00 57.97 88 PRO A N 1
ATOM 709 C CA . PRO A 1 88 ? -35.437 -7.484 17.673 1.00 57.97 88 PRO A CA 1
ATOM 710 C C . PRO A 1 88 ? -35.929 -8.915 17.507 1.00 57.97 88 PRO A C 1
ATOM 712 O O . PRO A 1 88 ? -36.579 -9.245 16.513 1.00 57.97 88 PRO A O 1
ATOM 715 N N . GLN A 1 89 ? -35.594 -9.769 18.474 1.00 54.59 89 GLN A N 1
ATOM 716 C CA . GLN A 1 89 ? -36.238 -11.063 18.593 1.00 54.59 89 GLN A CA 1
ATOM 717 C C . GLN A 1 89 ? -37.729 -10.784 18.751 1.00 54.59 89 GLN A C 1
ATOM 719 O O . GLN A 1 89 ? -38.197 -10.404 19.824 1.00 54.59 89 GLN A O 1
ATOM 724 N N . HIS A 1 90 ? -38.473 -10.911 17.652 1.00 58.41 90 HIS A N 1
ATOM 725 C CA . HIS A 1 90 ? -39.904 -11.086 17.725 1.00 58.41 90 HIS A CA 1
ATOM 726 C C . HIS A 1 90 ? -40.100 -12.358 18.536 1.00 58.41 90 HIS A C 1
ATOM 728 O O . HIS A 1 90 ? -39.864 -13.465 18.054 1.00 58.41 90 HIS A O 1
ATOM 734 N N . ASN A 1 91 ? -40.448 -12.164 19.807 1.00 57.03 91 ASN A N 1
ATOM 735 C CA . ASN A 1 91 ? -40.948 -13.209 20.670 1.00 57.03 91 ASN A CA 1
ATOM 736 C C . ASN A 1 91 ? -42.026 -13.949 19.882 1.00 57.03 91 ASN A C 1
ATOM 738 O O . ASN A 1 91 ? -43.094 -13.394 19.615 1.00 57.03 91 ASN A O 1
ATOM 742 N N . ASN A 1 92 ? -41.728 -15.196 19.514 1.00 54.06 92 ASN A N 1
ATOM 743 C CA . ASN A 1 92 ? -42.725 -16.187 19.147 1.00 54.06 92 ASN A CA 1
ATOM 744 C C . ASN A 1 92 ? -43.572 -16.440 20.398 1.00 54.06 92 ASN A C 1
ATOM 746 O O . ASN A 1 92 ? -43.361 -17.386 21.154 1.00 54.06 92 ASN A O 1
ATOM 750 N N . GLY A 1 93 ? -44.489 -15.509 20.647 1.00 51.91 93 GLY A N 1
ATOM 751 C CA . GLY A 1 93 ? -45.561 -15.640 21.602 1.00 51.91 93 GLY A CA 1
ATOM 752 C C . GLY A 1 93 ? -46.499 -16.723 21.104 1.00 51.91 93 GLY A C 1
ATOM 753 O O . GLY A 1 93 ? -47.075 -16.607 20.028 1.00 51.91 93 GLY A O 1
ATOM 754 N N . PHE A 1 94 ? -46.579 -17.781 21.902 1.00 55.91 94 PHE A N 1
ATOM 755 C CA . PHE A 1 94 ? -47.755 -18.605 22.136 1.00 55.91 94 PHE A CA 1
ATOM 756 C C . PHE A 1 94 ? -48.704 -18.803 20.949 1.00 55.91 94 PHE A C 1
ATOM 758 O O . PHE A 1 94 ? -49.566 -17.987 20.632 1.00 55.91 94 PHE A O 1
ATOM 765 N N . SER A 1 95 ? -48.588 -20.002 20.379 1.00 55.69 95 SER A N 1
ATOM 766 C CA . SER A 1 95 ? -49.659 -20.682 19.663 1.00 55.69 95 SER A CA 1
ATOM 767 C C . SER A 1 95 ? -50.936 -20.664 20.514 1.00 55.69 95 SER A C 1
ATOM 769 O O . SER A 1 95 ? -51.048 -21.393 21.500 1.00 55.69 95 SER A O 1
ATOM 771 N N . TYR A 1 96 ? -51.892 -19.811 20.150 1.00 60.03 96 TYR A N 1
ATOM 772 C CA . TYR A 1 96 ? -53.269 -19.938 20.612 1.00 60.03 96 TYR A CA 1
ATOM 773 C C . TYR A 1 96 ? -54.001 -20.927 19.695 1.00 60.03 96 TYR A C 1
ATOM 775 O O . TYR A 1 96 ? -53.867 -20.839 18.470 1.00 60.03 96 TYR A O 1
ATOM 783 N N . PRO A 1 97 ? -54.771 -21.878 20.250 1.00 60.72 97 PRO A N 1
ATOM 784 C CA . PRO A 1 97 ? -55.552 -22.805 19.450 1.00 60.72 97 PRO A CA 1
ATOM 785 C C . PRO A 1 97 ? -56.645 -22.055 18.681 1.00 60.72 97 PRO A C 1
ATOM 787 O O . PRO A 1 97 ? -57.348 -21.203 19.230 1.00 60.72 97 PRO A O 1
ATOM 790 N N . LYS A 1 98 ? -56.775 -22.407 17.397 1.00 51.03 98 LYS A N 1
ATOM 791 C CA . LYS A 1 98 ? -57.843 -21.980 16.491 1.00 51.03 98 LYS A CA 1
ATOM 792 C C . LYS A 1 98 ? -59.206 -22.133 17.174 1.00 51.03 98 LYS A C 1
ATOM 794 O O . LYS A 1 98 ? -59.554 -23.227 17.612 1.00 51.03 98 LYS A O 1
ATOM 799 N N . ARG A 1 99 ? -59.983 -21.050 17.233 1.00 53.72 99 ARG A N 1
ATOM 800 C CA . ARG A 1 99 ? -61.439 -21.129 17.372 1.00 53.72 99 ARG A CA 1
ATOM 801 C C . ARG A 1 99 ? -62.044 -20.853 16.010 1.00 53.72 99 ARG A C 1
ATOM 803 O O . ARG A 1 99 ? -61.968 -19.731 15.519 1.00 53.72 99 ARG A O 1
ATOM 810 N N . ASP A 1 100 ? -62.627 -21.893 15.437 1.00 53.22 100 ASP A N 1
ATOM 811 C CA . ASP A 1 100 ? -63.552 -21.789 14.323 1.00 53.22 100 ASP A CA 1
ATOM 812 C C . ASP A 1 100 ? -64.805 -21.050 14.812 1.00 53.22 100 ASP A C 1
ATOM 814 O O . ASP A 1 100 ? -65.500 -21.519 15.713 1.00 53.22 100 ASP A O 1
ATOM 818 N N . TYR A 1 101 ? -65.083 -19.884 14.238 1.00 59.28 101 TYR A N 1
ATOM 819 C CA . TYR A 1 101 ? -66.413 -19.284 14.261 1.00 59.28 101 TYR A CA 1
ATOM 820 C C . TYR A 1 101 ? -66.797 -18.970 12.820 1.00 59.28 101 TYR A C 1
ATOM 822 O O . TYR A 1 101 ? -66.398 -17.959 12.246 1.00 59.28 101 TYR A O 1
ATOM 830 N N . ASN A 1 102 ? -67.561 -19.900 12.249 1.00 51.72 102 ASN A N 1
ATOM 831 C CA . ASN A 1 102 ? -68.464 -19.633 11.144 1.00 51.72 102 ASN A CA 1
ATOM 832 C C . ASN A 1 102 ? -69.523 -18.634 11.623 1.00 51.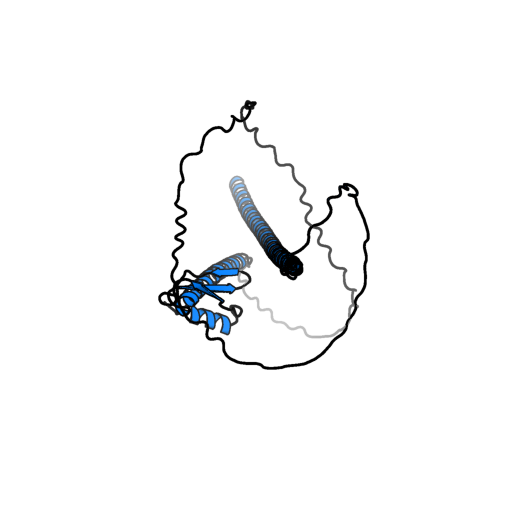72 102 ASN A C 1
ATOM 834 O O . ASN A 1 102 ? -70.099 -18.828 12.694 1.00 51.72 102 ASN A O 1
ATOM 838 N N . ASN A 1 103 ? -69.762 -17.587 10.840 1.00 52.28 103 ASN A N 1
ATOM 839 C CA . ASN A 1 103 ? -71.084 -17.203 10.340 1.00 52.28 103 ASN A CA 1
ATOM 840 C C . ASN A 1 103 ? -70.992 -15.801 9.736 1.00 52.28 103 ASN A C 1
ATOM 842 O O . ASN A 1 103 ? -70.824 -14.810 10.444 1.00 52.28 103 ASN A O 1
ATOM 846 N N . ASP A 1 104 ? -71.074 -15.770 8.408 1.00 49.16 104 ASP A N 1
ATOM 847 C CA . ASP A 1 104 ? -72.082 -15.021 7.664 1.00 49.16 104 ASP A CA 1
ATOM 848 C C . ASP A 1 104 ? -72.637 -13.784 8.371 1.00 49.16 104 ASP A C 1
ATOM 850 O O . ASP A 1 104 ? -73.501 -13.900 9.233 1.00 49.16 104 ASP A O 1
ATOM 854 N N . TYR A 1 105 ? -72.245 -12.598 7.913 1.00 51.41 105 TYR A N 1
ATOM 855 C CA . TYR A 1 105 ? -73.252 -11.599 7.577 1.00 51.41 105 TYR A CA 1
ATOM 856 C C . TYR A 1 105 ? -72.755 -10.704 6.444 1.00 51.41 105 TYR A C 1
ATOM 858 O O . TYR A 1 105 ? -71.669 -10.128 6.473 1.00 51.41 105 TYR A O 1
ATOM 866 N N . LEU A 1 106 ? -73.603 -10.706 5.428 1.00 51.16 106 LEU A N 1
ATOM 867 C CA . LEU A 1 106 ? -73.554 -10.044 4.144 1.00 51.16 106 LEU A CA 1
ATOM 868 C C . LEU A 1 106 ? -73.569 -8.514 4.259 1.00 51.16 106 LEU A C 1
ATOM 870 O O . LEU A 1 106 ? -74.217 -7.945 5.133 1.00 51.16 106 LEU A O 1
ATOM 874 N N . ASP A 1 107 ? -72.937 -7.921 3.249 1.00 48.50 107 ASP A N 1
ATOM 875 C CA . ASP A 1 107 ? -73.452 -6.821 2.441 1.00 48.50 107 ASP A CA 1
ATOM 876 C C . ASP A 1 107 ? -73.593 -5.400 3.020 1.00 48.50 107 ASP A C 1
ATOM 878 O O . ASP A 1 107 ? -74.400 -5.094 3.892 1.00 48.50 107 ASP A O 1
ATOM 882 N N . ASN A 1 108 ? -72.907 -4.505 2.298 1.00 49.19 108 ASN A N 1
ATOM 883 C CA . ASN A 1 108 ? -73.474 -3.370 1.560 1.00 49.19 108 ASN A CA 1
ATOM 884 C C . ASN A 1 108 ? -73.007 -1.951 1.933 1.00 49.19 108 ASN A C 1
ATOM 886 O O . ASN A 1 108 ? -73.328 -1.401 2.977 1.00 49.19 108 ASN A O 1
ATOM 890 N N . TYR A 1 109 ? -72.344 -1.361 0.924 1.00 49.00 109 TYR A N 1
ATOM 891 C CA . TYR A 1 109 ? -72.316 0.042 0.495 1.00 49.00 109 TYR A CA 1
ATOM 892 C C . TYR A 1 109 ? -71.981 1.136 1.522 1.00 49.00 109 TYR A C 1
ATOM 894 O O . TYR A 1 109 ? -72.787 1.470 2.382 1.00 49.00 109 TYR A O 1
ATOM 902 N N . SER A 1 110 ? -70.884 1.868 1.267 1.00 47.47 110 SER A N 1
ATOM 903 C CA . SER A 1 110 ? -70.934 3.261 0.761 1.00 47.47 110 SER A CA 1
ATOM 904 C C . SER A 1 110 ? -69.534 3.908 0.726 1.00 47.47 110 SER A C 1
ATOM 906 O O . SER A 1 110 ? -68.894 4.099 1.753 1.00 47.47 110 SER A O 1
ATOM 908 N N . ASN A 1 111 ? -69.080 4.272 -0.478 1.00 49.47 111 ASN A N 1
ATOM 909 C CA . ASN A 1 111 ? -68.083 5.331 -0.745 1.00 49.47 111 ASN A CA 1
ATOM 910 C C . ASN A 1 111 ? -68.684 6.717 -0.387 1.00 49.47 111 ASN A C 1
ATOM 912 O O . ASN A 1 111 ? -69.901 6.770 -0.195 1.00 49.47 111 ASN A O 1
ATOM 916 N N . PRO A 1 112 ? -67.970 7.865 -0.472 1.00 51.75 112 PRO A N 1
ATOM 917 C CA . PRO A 1 112 ? -66.529 8.136 -0.642 1.00 51.75 112 PRO A CA 1
ATOM 918 C C . PRO A 1 112 ? -66.019 9.210 0.364 1.00 51.75 112 PRO A C 1
ATOM 920 O O . PRO A 1 112 ? -66.805 9.724 1.149 1.00 51.75 112 PRO A O 1
ATOM 923 N N . LEU A 1 113 ? -64.736 9.608 0.317 1.00 51.66 113 LEU A N 1
ATOM 924 C CA . LEU A 1 113 ? -64.286 11.020 0.395 1.00 51.66 113 LEU A CA 1
ATOM 925 C C . LEU A 1 113 ? -62.750 11.123 0.341 1.00 51.66 113 LEU A C 1
ATOM 927 O O . LEU A 1 113 ? -62.020 10.488 1.095 1.00 51.66 113 LEU A O 1
ATOM 931 N N . ILE A 1 114 ? -62.294 11.949 -0.596 1.00 54.06 114 ILE A N 1
ATOM 932 C CA . ILE A 1 114 ? -60.908 12.326 -0.884 1.00 54.06 114 ILE A CA 1
ATOM 933 C C . ILE A 1 114 ? -60.468 13.382 0.147 1.00 54.06 114 ILE A C 1
ATOM 935 O O . ILE A 1 114 ? -61.163 14.394 0.255 1.00 54.06 114 ILE A O 1
ATOM 939 N N . PRO A 1 115 ? -59.325 13.246 0.847 1.00 63.53 115 PRO A N 1
ATOM 940 C CA . PRO A 1 115 ? -58.714 14.375 1.536 1.00 63.53 115 PRO A CA 1
ATOM 941 C C . PRO A 1 115 ? -57.792 15.140 0.583 1.00 63.53 115 PRO A C 1
ATOM 943 O O . PRO A 1 115 ? -56.932 14.566 -0.086 1.00 63.53 115 PRO A O 1
ATOM 946 N N . GLN A 1 116 ? -58.019 16.450 0.521 1.00 58.75 116 GLN A N 1
ATOM 947 C CA . GLN A 1 116 ? -57.208 17.447 -0.168 1.00 58.75 116 GLN A CA 1
ATOM 948 C C . GLN A 1 116 ? -55.752 17.440 0.312 1.00 58.75 116 GLN A C 1
ATOM 950 O O . GLN A 1 116 ? -55.460 17.145 1.465 1.00 58.75 116 GLN A O 1
ATOM 955 N N . GLY A 1 117 ? -54.857 17.774 -0.618 1.00 45.47 117 GLY A N 1
ATOM 956 C CA . GLY A 1 117 ? -53.417 17.771 -0.424 1.00 45.47 117 GLY A CA 1
ATOM 957 C C . GLY A 1 117 ? -52.924 18.822 0.563 1.00 45.47 117 GLY A C 1
ATOM 958 O O . GLY A 1 117 ? -53.213 20.011 0.426 1.00 45.47 117 GLY A O 1
ATOM 959 N N . ASP A 1 118 ? -52.095 18.358 1.491 1.00 65.88 118 ASP A N 1
ATOM 960 C CA . ASP A 1 118 ? -51.251 19.197 2.326 1.00 65.88 118 ASP A CA 1
ATOM 961 C C . ASP A 1 118 ? -49.958 19.560 1.582 1.00 65.88 118 ASP A C 1
ATOM 963 O O . ASP A 1 118 ? -49.302 18.732 0.945 1.00 65.88 118 ASP A O 1
ATOM 967 N N . ALA A 1 119 ? -49.620 20.845 1.658 1.00 71.25 119 ALA A N 1
ATOM 968 C CA . ALA A 1 119 ? -48.436 21.460 1.078 1.00 71.25 119 ALA A CA 1
ATOM 969 C C . ALA A 1 119 ? -47.121 20.816 1.579 1.00 71.25 119 ALA A C 1
ATOM 971 O O . ALA A 1 119 ? -4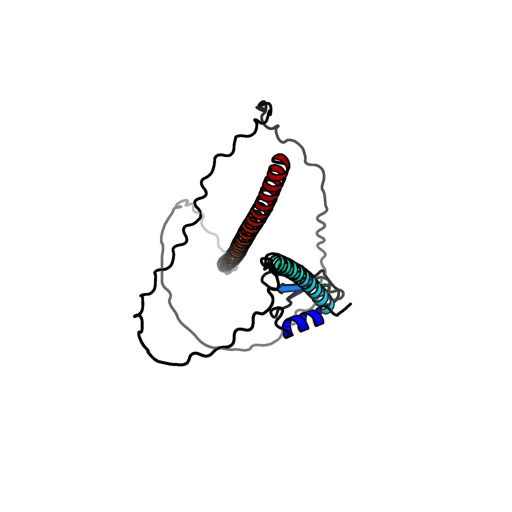7.060 20.308 2.702 1.00 71.25 119 ALA A O 1
ATOM 972 N N . PRO A 1 120 ? -46.034 20.867 0.784 1.00 69.31 120 PRO A N 1
ATOM 973 C CA . PRO A 1 120 ? -44.748 20.291 1.165 1.00 69.31 120 PRO A CA 1
ATOM 974 C C . PRO A 1 120 ? -44.186 20.984 2.414 1.00 69.31 120 PRO A C 1
ATOM 976 O O . PRO A 1 120 ? -43.996 22.201 2.433 1.00 69.31 120 PRO A O 1
ATOM 979 N N . GLN A 1 121 ? -43.900 20.200 3.456 1.00 75.12 121 GLN A N 1
ATOM 980 C CA . GLN A 1 121 ? -43.217 20.697 4.649 1.00 75.12 121 GLN A CA 1
ATOM 981 C C . GLN A 1 121 ? -41.811 21.216 4.286 1.00 75.12 121 GLN A C 1
ATOM 983 O O . GLN A 1 121 ? -41.108 20.578 3.495 1.00 75.12 121 GLN A O 1
ATOM 988 N N . PRO A 1 122 ? -41.366 22.349 4.863 1.00 76.56 122 PRO A N 1
ATOM 989 C CA . PRO A 1 122 ? -40.003 22.832 4.683 1.00 76.56 122 PRO A CA 1
ATOM 990 C C . PRO A 1 122 ? -38.984 21.846 5.283 1.00 76.56 122 PRO A C 1
ATOM 992 O O . PRO A 1 122 ? -39.301 21.124 6.233 1.00 76.56 122 PRO A O 1
ATOM 995 N N . PRO A 1 123 ? -37.746 21.808 4.754 1.00 75.25 123 PRO A N 1
ATOM 996 C CA . PRO A 1 123 ? -36.721 20.877 5.204 1.00 75.25 123 PRO A CA 1
ATOM 997 C C . PRO A 1 123 ? -36.440 21.052 6.698 1.00 75.25 123 PRO A C 1
ATOM 999 O O . PRO A 1 123 ? -36.140 22.147 7.175 1.00 75.25 123 PRO A O 1
ATOM 1002 N N . ILE A 1 124 ? -36.516 19.939 7.429 1.00 71.62 124 ILE A N 1
ATOM 1003 C CA . ILE A 1 124 ? -36.144 19.848 8.840 1.00 71.62 124 ILE A CA 1
ATOM 1004 C C . ILE A 1 124 ? -34.664 20.231 8.957 1.00 71.62 124 ILE A C 1
ATOM 1006 O O . ILE A 1 124 ? -33.774 19.459 8.593 1.00 71.62 124 ILE A O 1
ATOM 1010 N N . ILE A 1 125 ? -34.397 21.433 9.470 1.00 66.31 125 ILE A N 1
ATOM 1011 C CA . ILE A 1 125 ? -33.055 21.869 9.854 1.00 66.31 125 ILE A CA 1
ATOM 1012 C C . ILE A 1 125 ? -32.633 20.995 11.036 1.00 66.31 125 ILE A C 1
ATOM 1014 O O . ILE A 1 125 ? -33.063 21.209 12.172 1.00 66.31 125 ILE A O 1
ATOM 1018 N N . LYS A 1 126 ? -31.793 19.992 10.766 1.00 62.84 126 LYS A N 1
ATOM 1019 C CA . LYS A 1 126 ? -31.097 19.230 11.802 1.00 62.84 126 LYS A CA 1
ATOM 1020 C C . LYS A 1 126 ? -30.178 20.193 12.549 1.00 62.84 126 LYS A C 1
ATOM 1022 O O . LYS A 1 126 ? -29.100 20.533 12.072 1.00 62.84 126 LYS A O 1
ATOM 1027 N N . ARG A 1 127 ? -30.631 20.670 13.709 1.00 61.62 127 ARG A N 1
ATOM 1028 C CA . ARG A 1 127 ? -29.759 21.337 14.675 1.00 61.62 127 ARG A CA 1
ATOM 1029 C C . ARG A 1 127 ? -28.731 20.310 15.139 1.00 61.62 127 ARG A C 1
ATOM 1031 O O . ARG A 1 127 ? -29.107 19.206 15.533 1.00 61.62 127 ARG A O 1
ATOM 1038 N N . SER A 1 128 ? -27.453 20.665 15.045 1.00 61.78 128 SER A N 1
ATOM 1039 C CA . SER A 1 128 ? -26.367 19.888 15.634 1.00 61.78 128 SER A CA 1
ATOM 1040 C C . SER A 1 128 ? -26.646 19.662 17.125 1.00 61.78 128 SER A C 1
ATOM 1042 O O . SER A 1 128 ? -27.230 20.541 17.773 1.00 61.78 128 SER A O 1
ATOM 1044 N N . PRO A 1 129 ? -26.265 18.504 17.689 1.00 62.91 129 PRO A N 1
ATOM 1045 C CA . PRO A 1 129 ? -26.380 18.282 19.119 1.00 62.91 129 PRO A CA 1
ATOM 1046 C C . PRO A 1 129 ? -25.540 19.345 19.828 1.00 62.91 129 PRO A C 1
ATOM 1048 O O . PRO A 1 129 ? -24.314 19.363 19.722 1.00 62.91 129 PRO A O 1
ATOM 1051 N N . GLN A 1 130 ? -26.193 20.269 20.534 1.00 64.12 130 GLN A N 1
ATOM 1052 C CA . GLN A 1 130 ? -25.497 21.073 21.524 1.00 64.12 130 GLN A CA 1
ATOM 1053 C C . GLN A 1 130 ? -25.170 20.148 22.689 1.00 64.12 130 GLN A C 1
ATOM 1055 O O . GLN A 1 130 ? -25.978 19.950 23.597 1.00 64.12 130 GLN A O 1
ATOM 1060 N N . TYR A 1 131 ? -23.987 19.544 22.631 1.00 59.44 131 TYR A N 1
ATOM 1061 C CA . TYR A 1 131 ? -23.407 18.871 23.775 1.00 59.44 131 TYR A CA 1
ATOM 1062 C C . TYR A 1 131 ? -23.174 19.922 24.858 1.00 59.44 131 TYR A C 1
ATOM 1064 O O . TYR A 1 131 ? -22.233 20.714 24.811 1.00 59.44 131 TYR A O 1
ATOM 1072 N N . PHE A 1 132 ? -24.074 19.938 25.840 1.00 52.28 132 PHE A N 1
ATOM 1073 C CA . PHE A 1 132 ? -23.803 20.521 27.140 1.00 52.28 132 PHE A CA 1
ATOM 1074 C C . PHE A 1 132 ? -22.545 19.837 27.679 1.00 52.28 132 PHE A C 1
ATOM 1076 O O . PHE A 1 132 ? -22.607 18.694 28.137 1.00 52.28 132 PHE A O 1
ATOM 1083 N N . LEU A 1 133 ? -21.404 20.534 27.610 1.00 49.97 133 LEU A N 1
ATOM 1084 C CA . LEU A 1 133 ? -20.193 20.186 28.347 1.00 49.97 133 LEU A CA 1
ATOM 1085 C C . LEU A 1 133 ? -20.545 20.147 29.838 1.00 49.97 133 LEU A C 1
ATOM 1087 O O . LEU A 1 133 ? -20.486 21.146 30.559 1.00 49.97 133 LEU A O 1
ATOM 1091 N N . LYS A 1 134 ? -20.934 18.966 30.310 1.00 55.03 134 LYS A N 1
ATOM 1092 C CA . LYS A 1 134 ? -20.975 18.644 31.727 1.00 55.03 134 LYS A CA 1
ATOM 1093 C C . LYS A 1 134 ? -19.520 18.643 32.182 1.00 55.03 134 LYS A C 1
ATOM 1095 O O . LYS A 1 134 ? -18.736 17.802 31.752 1.00 55.03 134 LYS A O 1
ATOM 1100 N N . LYS A 1 135 ? -19.160 19.645 32.990 1.00 50.81 135 LYS A N 1
ATOM 1101 C CA . LYS A 1 135 ? -17.849 19.783 33.634 1.00 50.81 135 LYS A CA 1
ATOM 1102 C C . LYS A 1 135 ? -17.439 18.430 34.224 1.00 50.81 135 LYS A C 1
ATOM 1104 O O . LYS A 1 135 ? -18.063 17.968 35.178 1.00 50.81 135 LYS A O 1
ATOM 1109 N N . MET A 1 136 ? -16.429 17.794 33.632 1.00 53.38 136 MET A N 1
ATOM 1110 C CA . MET A 1 136 ? -15.785 16.627 34.224 1.00 53.38 136 MET A CA 1
ATOM 1111 C C . MET A 1 136 ? -15.136 17.051 35.552 1.00 53.38 136 MET A C 1
ATOM 1113 O O . MET A 1 136 ? -14.552 18.139 35.612 1.00 53.38 136 MET A O 1
ATOM 1117 N N . PRO A 1 137 ? -15.239 16.239 36.616 1.00 54.78 137 PRO A N 1
ATOM 1118 C CA . PRO A 1 137 ? -14.525 16.491 37.855 1.00 54.78 137 PRO A CA 1
ATOM 1119 C C . PRO A 1 137 ? -13.019 16.470 37.582 1.00 54.78 137 PRO A C 1
ATOM 1121 O O . PRO A 1 137 ? -12.487 15.542 36.976 1.00 54.78 137 PRO A O 1
ATOM 1124 N N . THR A 1 138 ? -12.350 17.534 38.013 1.00 52.78 138 THR A N 1
ATOM 1125 C CA . THR A 1 138 ? -10.897 17.691 38.049 1.00 52.78 138 THR A CA 1
ATOM 1126 C C . THR A 1 138 ? -10.270 16.533 38.819 1.00 52.78 138 THR A C 1
ATOM 1128 O O . THR A 1 138 ? -10.282 16.516 40.050 1.00 52.78 138 THR A O 1
ATOM 1131 N N . TYR A 1 139 ? -9.732 15.557 38.092 1.00 54.72 139 TYR A N 1
ATOM 1132 C CA . TYR A 1 139 ? -8.848 14.546 38.649 1.00 54.72 139 TYR A CA 1
ATOM 1133 C C . TYR A 1 139 ? -7.459 15.155 38.855 1.00 54.72 139 TYR A C 1
ATOM 1135 O O . TYR A 1 139 ? -6.802 15.524 37.889 1.00 54.72 139 TYR A O 1
ATOM 1143 N N . GLY A 1 140 ? -7.061 15.238 40.125 1.00 46.66 140 GLY A N 1
ATOM 1144 C CA . GLY A 1 140 ? -5.711 14.948 40.613 1.00 46.66 140 GLY A CA 1
ATOM 1145 C C . GLY A 1 140 ? -4.558 15.765 40.038 1.00 46.66 140 GLY A C 1
ATOM 1146 O O . GLY A 1 140 ? -4.067 15.492 38.947 1.00 46.66 140 GLY A O 1
ATOM 1147 N N . GLU A 1 141 ? -4.064 16.694 40.854 1.00 50.62 141 GLU A N 1
ATOM 1148 C CA . GLU A 1 141 ? -2.771 17.358 40.700 1.00 50.62 141 GLU A CA 1
ATOM 1149 C C . GLU A 1 141 ? -1.642 16.370 40.353 1.00 50.62 141 GLU A C 1
ATOM 1151 O O . GLU A 1 141 ? -1.419 15.398 41.084 1.00 50.62 141 GLU A O 1
ATOM 1156 N N . PRO A 1 142 ? -0.862 16.622 39.291 1.00 60.75 142 PRO A N 1
ATOM 1157 C CA . PRO A 1 142 ? 0.415 15.963 39.128 1.00 60.75 142 PRO A CA 1
ATOM 1158 C C . PRO A 1 142 ? 1.434 16.632 40.064 1.00 60.75 142 PRO A C 1
ATOM 1160 O O . PRO A 1 142 ? 1.864 17.762 39.838 1.00 60.75 142 PRO A O 1
ATOM 1163 N N . LEU A 1 143 ? 1.833 15.916 41.118 1.00 56.38 143 LEU A N 1
ATOM 1164 C CA . LEU A 1 143 ? 3.008 16.230 41.935 1.00 56.38 143 LEU A CA 1
ATOM 1165 C C . LEU A 1 143 ? 4.276 16.111 41.071 1.00 56.38 143 LEU A C 1
ATOM 1167 O O . LEU A 1 143 ? 4.953 15.086 41.087 1.00 56.38 143 LEU A O 1
ATOM 1171 N N . PHE A 1 144 ? 4.611 17.156 40.316 1.00 62.69 144 PHE A N 1
ATOM 1172 C CA . PHE A 1 144 ? 5.956 17.334 39.773 1.00 62.69 144 PHE A CA 1
ATOM 1173 C C . PHE A 1 144 ? 6.603 18.556 40.428 1.00 62.69 144 PHE A C 1
ATOM 1175 O O . PHE A 1 144 ? 6.037 19.649 40.368 1.00 62.69 144 PHE A O 1
ATOM 1182 N N . PRO A 1 145 ? 7.780 18.403 41.063 1.00 62.16 145 PRO A N 1
ATOM 1183 C CA . PRO A 1 145 ? 8.479 19.519 41.676 1.00 62.16 145 PRO A CA 1
ATOM 1184 C C . PRO A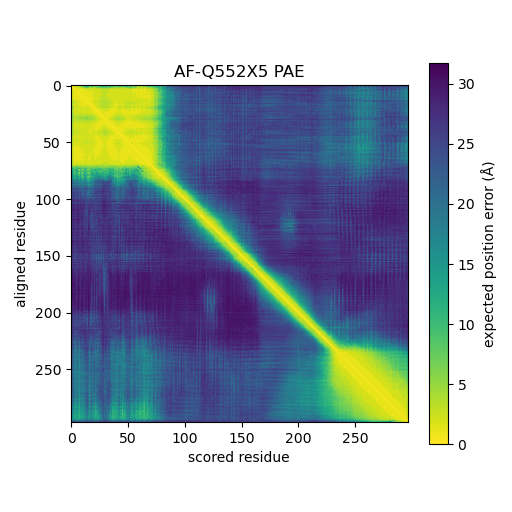 1 145 ? 8.920 20.507 40.592 1.00 62.16 145 PRO A C 1
ATOM 1186 O O . PRO A 1 145 ? 9.780 20.223 39.757 1.00 62.16 145 PRO A O 1
ATOM 1189 N N . SER A 1 146 ? 8.321 21.694 40.626 1.00 50.84 146 SER A N 1
ATOM 1190 C CA . SER A 1 146 ? 8.710 22.862 39.848 1.00 50.84 146 SER A CA 1
ATOM 1191 C C . SER A 1 146 ? 10.057 23.385 40.350 1.00 50.84 146 SER A C 1
ATOM 1193 O O . SER A 1 146 ? 10.107 24.226 41.246 1.00 50.84 146 SER A O 1
ATOM 1195 N N . ASN A 1 147 ? 11.163 22.862 39.818 1.00 52.22 147 ASN A N 1
ATOM 1196 C CA . ASN A 1 147 ? 12.481 23.451 40.049 1.00 52.22 147 ASN A CA 1
ATOM 1197 C C . ASN A 1 147 ? 13.456 23.141 38.898 1.00 52.22 147 ASN A C 1
ATOM 1199 O O . ASN A 1 147 ? 14.386 22.359 39.047 1.00 52.22 147 ASN A O 1
ATOM 1203 N N . PHE A 1 148 ? 13.236 23.753 37.731 1.00 53.66 148 PHE A N 1
ATOM 1204 C CA . PHE A 1 148 ? 14.210 23.765 36.629 1.00 53.66 148 PHE A CA 1
ATOM 1205 C C . PHE A 1 148 ? 14.277 25.158 35.983 1.00 53.66 148 PHE A C 1
ATOM 1207 O O . PHE A 1 148 ? 13.864 25.371 34.850 1.00 53.66 148 PHE A O 1
ATOM 1214 N N . ASN A 1 149 ? 14.834 26.114 36.733 1.00 59.44 149 ASN A N 1
ATOM 1215 C CA . ASN A 1 149 ? 15.347 27.395 36.225 1.00 59.44 149 ASN A CA 1
ATOM 1216 C C . ASN A 1 149 ? 16.842 27.274 35.867 1.00 59.44 149 ASN A C 1
ATOM 1218 O O . ASN A 1 149 ? 17.667 28.093 36.269 1.00 59.44 149 ASN A O 1
ATOM 1222 N N . SER A 1 150 ? 17.219 26.223 35.139 1.00 59.50 150 SER A N 1
ATOM 1223 C CA . SER A 1 150 ? 18.592 26.052 34.657 1.00 59.50 150 SER A CA 1
ATOM 1224 C C . SER A 1 150 ? 18.647 26.408 33.171 1.00 59.50 150 SER A C 1
ATOM 1226 O O . SER A 1 150 ? 17.914 25.801 32.389 1.00 59.50 150 SER A O 1
ATOM 1228 N N . PRO A 1 151 ? 19.478 27.380 32.757 1.00 70.75 151 PRO A N 1
ATOM 1229 C CA . PRO A 1 151 ? 19.651 27.694 31.346 1.00 70.75 151 PRO A CA 1
ATOM 1230 C C . PRO A 1 151 ? 20.232 26.475 30.608 1.00 70.75 151 PRO A C 1
ATOM 1232 O O . PRO A 1 151 ? 21.023 25.728 31.195 1.00 70.75 151 PRO A O 1
ATOM 1235 N N . PRO A 1 152 ? 19.858 26.254 29.335 1.00 72.50 152 PRO A N 1
ATOM 1236 C CA . PRO A 1 152 ? 20.394 25.149 28.553 1.00 72.50 152 PRO A CA 1
ATOM 1237 C C . PRO A 1 152 ? 21.926 25.274 28.461 1.00 72.50 152 PRO A C 1
ATOM 1239 O O . PRO A 1 152 ? 22.436 26.382 28.263 1.00 72.50 152 PRO A O 1
ATOM 1242 N N . PRO A 1 153 ? 22.680 24.170 28.614 1.00 70.38 153 PRO A N 1
ATOM 1243 C CA . PRO A 1 153 ? 24.131 24.211 28.533 1.00 70.38 153 PRO A CA 1
ATOM 1244 C C . PRO A 1 153 ? 24.578 24.630 27.122 1.00 70.38 153 PRO A C 1
ATOM 1246 O O . PRO A 1 153 ? 23.899 24.330 26.135 1.00 70.38 153 PRO A O 1
ATOM 1249 N N . PRO A 1 154 ? 25.721 25.324 26.997 1.00 60.44 154 PRO A N 1
ATOM 1250 C CA . PRO A 1 154 ? 26.209 25.800 25.714 1.00 60.44 154 PRO A CA 1
ATOM 1251 C C . PRO A 1 154 ? 26.659 24.616 24.853 1.00 60.44 154 PRO A C 1
ATOM 1253 O O . PRO A 1 154 ? 27.507 23.823 25.257 1.00 60.44 154 PRO A O 1
ATOM 1256 N N . TYR A 1 155 ? 26.102 24.531 23.645 1.00 56.19 155 TYR A N 1
ATOM 1257 C CA . TYR A 1 155 ? 26.468 23.574 22.605 1.00 56.19 155 TYR A CA 1
ATOM 1258 C C . TYR A 1 155 ? 27.955 23.719 22.246 1.00 56.19 155 TYR A C 1
ATOM 1260 O O . TYR A 1 155 ? 28.341 24.595 21.472 1.00 56.19 155 TYR A O 1
ATOM 1268 N N . LYS A 1 156 ? 28.803 22.863 22.814 1.00 47.84 156 LYS A N 1
ATOM 1269 C CA . LYS A 1 156 ? 30.187 22.658 22.385 1.00 47.84 156 LYS A CA 1
ATOM 1270 C C . LYS A 1 156 ? 30.438 21.155 22.256 1.00 47.84 156 LYS A C 1
ATOM 1272 O O . LYS A 1 156 ? 30.143 20.398 23.168 1.00 47.84 156 LYS A O 1
ATOM 1277 N N . GLU A 1 157 ? 30.988 20.776 21.103 1.00 48.94 157 GLU A N 1
ATOM 1278 C CA . GLU A 1 157 ? 31.674 19.503 20.829 1.00 48.94 157 GLU A CA 1
ATOM 1279 C C . GLU A 1 157 ? 30.836 18.216 20.725 1.00 48.94 157 GLU A C 1
ATOM 1281 O O . GLU A 1 157 ? 30.914 17.335 21.571 1.00 48.94 157 GLU A O 1
ATOM 1286 N N . GLN A 1 158 ? 30.159 18.021 19.585 1.00 49.25 158 GLN A N 1
ATOM 1287 C CA . GLN A 1 158 ? 29.927 16.677 19.022 1.00 49.25 158 GLN A CA 1
ATOM 1288 C C . GLN A 1 158 ? 30.119 16.688 17.496 1.00 49.25 158 GLN A C 1
ATOM 1290 O O . GLN A 1 158 ? 29.193 16.512 16.713 1.00 49.25 158 GLN A O 1
ATOM 1295 N N . SER A 1 159 ? 31.360 16.921 17.065 1.00 48.03 159 SER A N 1
ATOM 1296 C CA . SER A 1 159 ? 31.843 16.706 15.696 1.00 48.03 159 SER A CA 1
ATOM 1297 C C . SER A 1 159 ? 32.743 15.471 15.666 1.00 48.03 159 SER A C 1
ATOM 1299 O O . SER A 1 159 ? 33.963 15.559 15.563 1.00 48.03 159 SER A O 1
ATOM 1301 N N . LYS A 1 160 ? 32.160 14.285 15.818 1.00 51.88 160 LYS A N 1
ATOM 1302 C CA . LYS A 1 160 ? 32.870 13.014 15.629 1.00 51.88 160 LYS A CA 1
ATOM 1303 C C . LYS A 1 160 ? 31.831 11.926 15.402 1.00 51.88 160 LYS A C 1
ATOM 1305 O O . LYS A 1 160 ? 30.869 11.857 16.152 1.00 51.88 160 LYS A O 1
ATOM 1310 N N . TYR A 1 161 ? 32.073 11.091 14.395 1.00 49.22 161 TYR A N 1
ATOM 1311 C CA . TYR A 1 161 ? 31.242 9.970 13.937 1.00 49.22 161 TYR A CA 1
ATOM 1312 C C . TYR A 1 161 ? 30.091 10.344 12.994 1.00 49.22 161 TYR A C 1
ATOM 1314 O O . TYR A 1 161 ? 28.963 10.561 13.410 1.00 49.22 161 TYR A O 1
ATOM 1322 N N . LEU A 1 162 ? 30.400 10.375 11.691 1.00 54.66 162 LEU A N 1
ATOM 1323 C CA . LEU A 1 162 ? 29.819 9.487 10.664 1.00 54.66 162 LEU A CA 1
ATOM 1324 C C . LEU A 1 162 ? 30.341 9.924 9.283 1.00 54.66 162 LEU A C 1
ATOM 1326 O O . LEU A 1 162 ? 29.681 10.594 8.494 1.00 54.66 162 LEU A O 1
ATOM 1330 N N . SER A 1 163 ? 31.592 9.554 9.021 1.00 40.69 163 SER A N 1
ATOM 1331 C CA . SER A 1 163 ? 32.243 9.619 7.717 1.00 40.69 163 SER A CA 1
ATOM 1332 C C . SER A 1 163 ? 31.769 8.451 6.848 1.00 40.69 163 SER A C 1
ATOM 1334 O O . SER A 1 163 ? 32.223 7.325 7.040 1.00 40.69 163 SER A O 1
ATOM 1336 N N . PHE A 1 164 ? 30.897 8.717 5.876 1.00 59.12 164 PHE A N 1
ATOM 1337 C CA . PHE A 1 164 ? 30.633 7.801 4.765 1.00 59.12 164 PHE A CA 1
ATOM 1338 C C . PHE A 1 164 ? 30.924 8.503 3.432 1.00 59.12 164 PHE A C 1
ATOM 1340 O O . PHE A 1 164 ? 30.106 9.214 2.862 1.00 59.12 164 PHE A O 1
ATOM 1347 N N . SER A 1 165 ? 32.179 8.327 3.021 1.00 47.72 165 SER A N 1
ATOM 1348 C CA . SER A 1 165 ? 32.767 8.292 1.679 1.00 47.72 165 SER A CA 1
ATOM 1349 C C . SER A 1 165 ? 31.907 8.741 0.485 1.00 47.72 165 SER A C 1
ATOM 1351 O O . SER A 1 165 ? 31.280 7.926 -0.190 1.00 47.72 165 SER A O 1
ATOM 1353 N N . ASN A 1 166 ? 32.017 10.024 0.131 1.00 46.75 166 ASN A N 1
ATOM 1354 C CA . ASN A 1 166 ? 31.708 10.539 -1.205 1.00 46.75 166 ASN A CA 1
ATOM 1355 C C . ASN A 1 166 ? 32.845 10.163 -2.171 1.00 46.75 166 ASN A C 1
ATOM 1357 O O . ASN A 1 166 ? 33.818 10.898 -2.325 1.00 46.75 166 ASN A O 1
ATOM 1361 N N . ASN A 1 167 ? 32.727 8.997 -2.806 1.00 43.75 167 ASN A N 1
ATOM 1362 C CA . ASN A 1 167 ? 33.659 8.515 -3.823 1.00 43.75 167 ASN A CA 1
ATOM 1363 C C . ASN A 1 167 ? 33.103 8.861 -5.217 1.00 43.75 167 ASN A C 1
ATOM 1365 O O . ASN A 1 167 ? 32.487 8.027 -5.880 1.00 43.75 167 ASN A O 1
ATOM 1369 N N . ASN A 1 168 ? 33.257 10.119 -5.642 1.00 53.72 168 ASN A N 1
ATOM 1370 C CA . ASN A 1 168 ? 32.829 10.563 -6.970 1.00 53.72 168 ASN A CA 1
ATOM 1371 C C . ASN A 1 168 ? 33.957 10.288 -7.980 1.00 53.72 168 ASN A C 1
ATOM 1373 O O . ASN A 1 168 ? 34.852 11.105 -8.195 1.00 53.72 168 ASN A O 1
ATOM 1377 N N . ASN A 1 169 ? 33.936 9.073 -8.529 1.00 50.66 169 ASN A N 1
ATOM 1378 C CA . ASN A 1 169 ? 34.885 8.551 -9.506 1.00 50.66 169 ASN A CA 1
ATOM 1379 C C . ASN A 1 169 ? 34.624 9.190 -10.884 1.00 50.66 169 ASN A C 1
ATOM 1381 O O . ASN A 1 169 ? 33.805 8.708 -11.665 1.00 50.66 169 ASN A O 1
ATOM 1385 N N . ASN A 1 170 ? 35.299 10.307 -11.160 1.00 45.53 170 ASN A N 1
ATOM 1386 C CA . ASN A 1 170 ? 35.313 10.973 -12.459 1.00 45.53 170 ASN A CA 1
ATOM 1387 C C . ASN A 1 170 ? 36.278 10.225 -13.397 1.00 45.53 170 ASN A C 1
ATOM 1389 O O . ASN A 1 170 ? 37.462 10.556 -13.462 1.00 45.53 170 ASN A O 1
ATOM 1393 N N . ASN A 1 171 ? 35.783 9.179 -14.070 1.00 55.38 171 ASN A N 1
ATOM 1394 C CA . ASN A 1 171 ? 36.542 8.439 -15.076 1.00 55.38 171 ASN A CA 1
ATOM 1395 C C . ASN A 1 171 ? 36.103 8.822 -16.498 1.00 55.38 171 ASN A C 1
ATOM 1397 O O . ASN A 1 171 ? 34.974 8.586 -16.926 1.00 55.38 171 ASN A O 1
ATOM 1401 N N . ASN A 1 172 ? 37.068 9.407 -17.193 1.00 44.34 172 ASN A N 1
ATOM 1402 C CA . ASN A 1 172 ? 37.136 9.780 -18.593 1.00 44.34 172 ASN A CA 1
ATOM 1403 C C . ASN A 1 172 ? 37.350 8.535 -19.482 1.00 44.34 172 ASN A C 1
ATOM 1405 O O . ASN A 1 172 ? 38.363 7.863 -19.321 1.00 44.34 172 ASN A O 1
ATOM 1409 N N . ASN A 1 173 ? 36.449 8.246 -20.430 1.00 53.22 173 ASN A N 1
ATOM 1410 C CA . ASN A 1 173 ? 36.761 7.529 -21.685 1.00 53.22 173 ASN A CA 1
ATOM 1411 C C . ASN A 1 173 ? 35.553 7.658 -22.641 1.00 53.22 173 ASN A C 1
ATOM 1413 O O . ASN A 1 173 ? 34.481 7.135 -22.359 1.00 53.22 173 ASN A O 1
ATOM 1417 N N . ASN A 1 174 ? 35.584 8.572 -23.609 1.00 47.19 174 ASN A N 1
ATOM 1418 C CA . ASN A 1 174 ? 36.088 8.393 -24.976 1.00 47.19 174 ASN A CA 1
ATOM 1419 C C . ASN A 1 174 ? 35.177 7.550 -25.895 1.00 47.19 174 ASN A C 1
ATOM 1421 O O . ASN A 1 174 ? 34.943 6.368 -25.664 1.00 47.19 174 ASN A O 1
ATOM 1425 N N . ASN A 1 175 ? 34.824 8.198 -27.009 1.00 44.88 175 ASN A N 1
ATOM 1426 C CA . ASN A 1 175 ? 34.540 7.639 -28.330 1.00 44.88 175 ASN A CA 1
ATOM 1427 C C . ASN A 1 175 ? 33.179 6.956 -28.572 1.00 44.88 175 ASN A C 1
ATOM 1429 O O . ASN A 1 175 ? 33.024 5.779 -28.272 1.00 44.88 175 ASN A O 1
ATOM 1433 N N . ASN A 1 176 ? 32.245 7.650 -29.248 1.00 50.94 176 ASN A N 1
ATOM 1434 C CA . ASN A 1 176 ? 31.734 7.176 -30.547 1.00 50.94 176 ASN A CA 1
ATOM 1435 C C . ASN A 1 176 ? 30.884 8.239 -31.289 1.00 50.94 176 ASN A C 1
ATOM 1437 O O . ASN A 1 176 ? 29.766 8.552 -30.893 1.00 50.94 176 ASN A O 1
ATOM 1441 N N . ASN A 1 177 ? 31.441 8.733 -32.397 1.00 48.84 177 ASN A N 1
ATOM 1442 C CA . ASN A 1 177 ? 30.795 8.987 -33.693 1.00 48.84 177 ASN A CA 1
ATOM 1443 C C . ASN A 1 177 ? 29.508 9.845 -33.764 1.00 48.84 177 ASN A C 1
ATOM 1445 O O . ASN A 1 177 ? 28.385 9.343 -33.800 1.00 48.84 177 ASN A O 1
ATOM 1449 N N . ASN A 1 178 ? 29.706 11.159 -33.921 1.00 46.75 178 ASN A N 1
ATOM 1450 C CA . ASN A 1 178 ? 28.703 12.103 -34.410 1.00 46.75 178 ASN A CA 1
ATOM 1451 C C . ASN A 1 178 ? 28.677 12.077 -35.952 1.00 46.75 178 ASN A C 1
ATOM 1453 O O . ASN A 1 178 ? 29.450 12.779 -36.601 1.00 46.75 178 ASN A O 1
ATOM 1457 N N . ASN A 1 179 ? 27.788 11.262 -36.524 1.00 52.34 179 ASN A N 1
ATOM 1458 C CA . ASN A 1 179 ? 27.380 11.332 -37.927 1.00 52.34 179 ASN A CA 1
ATOM 1459 C C . ASN A 1 179 ? 25.895 11.718 -37.972 1.00 52.34 179 ASN A C 1
ATOM 1461 O O . ASN A 1 179 ? 25.026 10.849 -38.003 1.00 52.34 179 ASN A O 1
ATOM 1465 N N . ASN A 1 180 ? 25.606 13.020 -37.917 1.00 60.78 180 ASN A N 1
ATOM 1466 C CA . ASN A 1 180 ? 24.267 13.554 -38.153 1.00 60.78 180 ASN A CA 1
ATOM 1467 C C . ASN A 1 180 ? 24.250 14.278 -39.504 1.00 60.78 180 ASN A C 1
ATOM 1469 O O . ASN A 1 180 ? 24.430 15.492 -39.590 1.00 60.78 180 ASN A O 1
ATOM 1473 N N . ASN A 1 181 ? 24.089 13.485 -40.563 1.00 49.47 181 ASN A N 1
ATOM 1474 C CA . ASN A 1 181 ? 23.726 13.952 -41.890 1.00 49.47 181 ASN A CA 1
ATOM 1475 C C . ASN A 1 181 ? 22.222 13.719 -42.091 1.00 49.47 181 ASN A C 1
ATOM 1477 O O . ASN A 1 181 ? 21.730 12.615 -41.862 1.00 49.47 181 ASN A O 1
ATOM 1481 N N . ASN A 1 182 ? 21.571 14.744 -42.640 1.00 46.22 182 ASN A N 1
ATOM 1482 C CA . ASN A 1 182 ? 20.297 14.699 -43.350 1.00 46.22 182 ASN A CA 1
ATOM 1483 C C . ASN A 1 182 ? 19.016 14.685 -42.487 1.00 46.22 182 ASN A C 1
ATOM 1485 O O . ASN A 1 182 ? 18.602 13.661 -41.960 1.00 46.22 182 ASN A O 1
ATOM 1489 N N . ASN A 1 183 ? 18.273 15.794 -42.466 1.00 53.78 183 ASN A N 1
ATOM 1490 C CA . ASN A 1 183 ? 17.293 16.033 -43.529 1.00 53.78 183 ASN A CA 1
ATOM 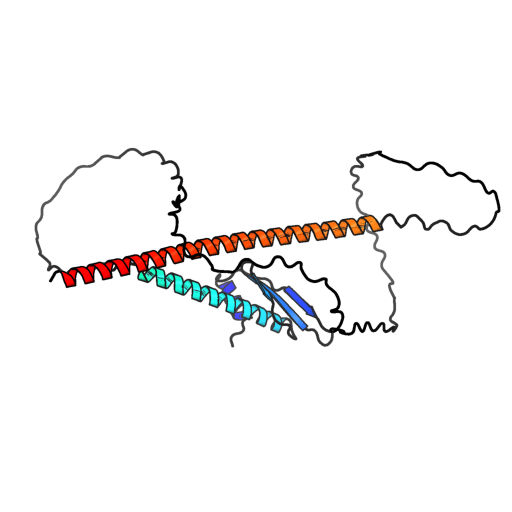1491 C C . ASN A 1 183 ? 16.587 17.383 -43.326 1.00 53.78 183 ASN A C 1
ATOM 1493 O O . ASN A 1 183 ? 15.857 17.608 -42.361 1.00 53.78 183 ASN A O 1
ATOM 1497 N N . ASN A 1 184 ? 16.835 18.272 -44.278 1.00 43.25 184 ASN A N 1
ATOM 1498 C CA . ASN A 1 184 ? 16.154 19.534 -44.496 1.00 43.25 184 ASN A CA 1
ATOM 1499 C C . ASN A 1 184 ? 14.699 19.245 -44.904 1.00 43.25 184 ASN A C 1
ATOM 1501 O O . ASN A 1 184 ? 14.459 18.848 -46.041 1.00 43.25 184 ASN A O 1
ATOM 1505 N N . ASN A 1 185 ? 13.734 19.434 -43.998 1.00 61.06 185 ASN A N 1
ATOM 1506 C CA . ASN A 1 185 ? 12.324 19.489 -44.381 1.00 61.06 185 ASN A CA 1
ATOM 1507 C C . ASN A 1 185 ? 11.697 20.812 -43.936 1.00 61.06 185 ASN A C 1
ATOM 1509 O O . ASN A 1 185 ? 11.221 20.986 -42.814 1.00 61.06 185 ASN A O 1
ATOM 1513 N N . ASN A 1 186 ? 11.760 21.741 -44.881 1.00 47.94 186 ASN A N 1
ATOM 1514 C CA . ASN A 1 186 ? 11.000 22.969 -44.989 1.00 47.94 186 ASN A CA 1
ATOM 1515 C C . ASN A 1 186 ? 9.497 22.702 -44.769 1.00 47.94 186 ASN A C 1
ATOM 1517 O O . ASN A 1 186 ? 8.847 22.105 -45.624 1.00 47.94 186 ASN A O 1
ATOM 1521 N N . ASN A 1 187 ? 8.936 23.169 -43.650 1.00 62.91 187 ASN A N 1
ATOM 1522 C CA . ASN A 1 187 ? 7.490 23.346 -43.524 1.00 62.91 187 ASN A CA 1
ATOM 1523 C C . ASN A 1 187 ? 7.178 24.750 -43.003 1.00 62.91 187 ASN A C 1
ATOM 1525 O O . ASN A 1 187 ? 7.065 25.009 -41.806 1.00 62.91 187 ASN A O 1
ATOM 1529 N N . ASN A 1 188 ? 7.086 25.656 -43.968 1.00 44.62 188 ASN A N 1
ATOM 1530 C CA . ASN A 1 188 ? 6.467 26.962 -43.873 1.00 44.62 188 ASN A CA 1
ATOM 1531 C C . ASN A 1 188 ? 4.960 26.793 -43.613 1.00 44.62 188 ASN A C 1
ATOM 1533 O O . ASN A 1 188 ? 4.245 26.376 -44.523 1.00 44.62 188 ASN A O 1
ATOM 1537 N N . ASN A 1 189 ? 4.458 27.136 -42.420 1.00 55.97 189 ASN A N 1
ATOM 1538 C CA . ASN A 1 189 ? 3.060 27.552 -42.310 1.00 55.97 189 ASN A CA 1
ATOM 1539 C C . ASN A 1 189 ? 2.757 28.450 -41.096 1.00 55.97 189 ASN A C 1
ATOM 1541 O O . ASN A 1 189 ? 2.905 28.054 -39.943 1.00 55.97 189 ASN A O 1
ATOM 1545 N N . ASN A 1 190 ? 2.209 29.614 -41.437 1.00 60.34 190 ASN A N 1
ATOM 1546 C CA . ASN A 1 190 ? 1.234 30.419 -40.705 1.00 60.34 190 ASN A CA 1
ATOM 1547 C C . ASN A 1 190 ? 1.645 31.229 -39.463 1.00 60.34 190 ASN A C 1
ATOM 1549 O O . ASN A 1 190 ? 1.342 30.913 -38.316 1.00 60.34 190 ASN A O 1
ATOM 1553 N N . ASN A 1 191 ? 2.227 32.387 -39.774 1.00 44.38 191 ASN A N 1
ATOM 1554 C CA . ASN A 1 191 ? 1.788 33.716 -39.337 1.00 44.38 191 ASN A CA 1
ATOM 1555 C C . ASN A 1 191 ? 0.439 33.750 -38.572 1.00 44.38 191 ASN A C 1
ATOM 1557 O O . ASN A 1 191 ? -0.623 33.622 -39.180 1.00 44.38 191 ASN A O 1
ATOM 1561 N N . ASN A 1 192 ? 0.473 34.013 -37.262 1.00 60.50 192 ASN A N 1
ATOM 1562 C CA . ASN A 1 192 ? -0.645 34.666 -36.582 1.00 60.50 192 ASN A CA 1
ATOM 1563 C C . ASN A 1 192 ? -0.129 35.745 -35.623 1.00 60.50 192 ASN A C 1
ATOM 1565 O O . ASN A 1 192 ? 0.354 35.489 -34.522 1.00 60.50 192 ASN A O 1
ATOM 1569 N N . ASN A 1 193 ? -0.221 36.963 -36.138 1.00 44.72 193 ASN A N 1
ATOM 1570 C CA . ASN A 1 193 ? -0.051 38.250 -35.498 1.00 44.72 193 ASN A CA 1
ATOM 1571 C C . ASN A 1 193 ? -1.077 38.416 -34.361 1.00 44.72 193 ASN A C 1
ATOM 1573 O O . ASN A 1 193 ? -2.270 38.485 -34.647 1.00 44.72 193 ASN A O 1
ATOM 1577 N N . ASN A 1 194 ? -0.654 38.515 -33.093 1.00 56.66 194 ASN A N 1
ATOM 1578 C CA . ASN A 1 194 ? -1.510 39.153 -32.091 1.00 56.66 194 ASN A CA 1
ATOM 1579 C C . ASN A 1 194 ? -0.753 39.794 -30.912 1.00 56.66 194 ASN A C 1
ATOM 1581 O O . ASN A 1 194 ? -0.216 39.125 -30.035 1.00 56.66 194 ASN A O 1
ATOM 1585 N N . ASN A 1 195 ? -0.836 41.122 -30.921 1.00 55.00 195 ASN A N 1
ATOM 1586 C CA . ASN A 1 195 ? -0.953 42.061 -29.807 1.00 55.00 195 ASN A CA 1
ATOM 1587 C C . ASN A 1 195 ? 0.208 42.260 -28.820 1.00 55.00 195 ASN A C 1
ATOM 1589 O O . ASN A 1 195 ? 0.237 41.770 -27.693 1.00 55.00 195 ASN A O 1
ATOM 1593 N N . ASN A 1 196 ? 1.091 43.157 -29.249 1.00 44.03 196 ASN A N 1
ATOM 1594 C CA . ASN A 1 196 ? 1.937 44.001 -28.425 1.00 44.03 196 ASN A CA 1
ATOM 1595 C C . ASN A 1 196 ? 1.070 45.012 -27.639 1.00 44.03 196 ASN A C 1
ATOM 1597 O O . ASN A 1 196 ? 0.585 45.977 -28.227 1.00 44.03 196 ASN A O 1
ATOM 1601 N N . ASN A 1 197 ? 0.886 44.816 -26.327 1.00 61.62 197 ASN A N 1
ATOM 1602 C CA . ASN A 1 197 ? 0.353 45.853 -25.435 1.00 61.62 197 ASN A CA 1
ATOM 1603 C C . ASN A 1 197 ? 1.316 46.126 -24.271 1.00 61.62 197 ASN A C 1
ATOM 1605 O O . ASN A 1 197 ? 1.214 45.568 -23.182 1.00 61.62 197 ASN A O 1
ATOM 1609 N N . ASN A 1 198 ? 2.309 46.952 -24.592 1.00 43.69 198 ASN A N 1
ATOM 1610 C CA . ASN A 1 198 ? 2.803 48.086 -23.816 1.00 43.69 198 ASN A CA 1
ATOM 1611 C C . ASN A 1 198 ? 2.271 48.209 -22.369 1.00 43.69 198 ASN A C 1
ATOM 1613 O O . ASN A 1 198 ? 1.148 48.654 -22.148 1.00 43.69 198 ASN A O 1
ATOM 1617 N N . ASN A 1 199 ? 3.122 47.927 -21.378 1.00 54.25 199 ASN A N 1
ATOM 1618 C CA . ASN A 1 199 ? 3.010 48.581 -20.076 1.00 54.25 199 ASN A CA 1
ATOM 1619 C C . ASN A 1 199 ? 4.404 48.894 -19.521 1.00 54.25 199 ASN A C 1
ATOM 1621 O O . ASN A 1 199 ? 5.023 48.143 -18.769 1.00 54.25 199 ASN A O 1
ATOM 1625 N N . ASN A 1 200 ? 4.896 50.033 -19.997 1.00 44.47 200 ASN A N 1
ATOM 1626 C CA . ASN A 1 200 ? 6.081 50.748 -19.566 1.00 44.47 200 ASN A CA 1
ATOM 1627 C C . ASN A 1 200 ? 5.887 51.248 -18.119 1.00 44.47 200 ASN A C 1
ATOM 1629 O O . ASN A 1 200 ? 5.304 52.310 -17.907 1.00 44.47 200 ASN A O 1
ATOM 1633 N N . ILE A 1 201 ? 6.349 50.485 -17.119 1.00 60.47 201 ILE A N 1
ATOM 1634 C CA . ILE A 1 201 ? 6.485 50.973 -15.736 1.00 60.47 201 ILE A CA 1
ATOM 1635 C C . ILE A 1 201 ? 7.931 51.405 -15.526 1.00 60.47 201 ILE A C 1
ATOM 1637 O O . ILE A 1 201 ? 8.820 50.658 -15.127 1.00 60.47 201 ILE A O 1
ATOM 1641 N N . ASN A 1 202 ? 8.104 52.673 -15.861 1.00 44.09 202 ASN A N 1
ATOM 1642 C CA . ASN A 1 202 ? 9.196 53.552 -15.521 1.00 44.09 202 ASN A CA 1
ATOM 1643 C C . ASN A 1 202 ? 9.170 53.785 -13.997 1.00 44.09 202 ASN A C 1
ATOM 1645 O O . ASN A 1 202 ? 8.218 54.389 -13.504 1.00 44.09 202 ASN A O 1
ATOM 1649 N N . ASN A 1 203 ? 10.162 53.300 -13.241 1.00 47.94 203 ASN A N 1
ATOM 1650 C CA . ASN A 1 203 ? 10.490 53.895 -11.942 1.00 47.94 203 ASN A CA 1
ATOM 1651 C C . ASN A 1 203 ? 11.849 53.445 -11.382 1.00 47.94 203 ASN A C 1
ATOM 1653 O O . ASN A 1 203 ? 12.027 52.269 -11.085 1.00 47.94 203 ASN A O 1
ATOM 1657 N N . ASN A 1 204 ? 12.698 54.451 -11.122 1.00 46.03 204 ASN A N 1
ATOM 1658 C CA . ASN A 1 204 ? 13.715 54.539 -10.060 1.00 46.03 204 ASN A CA 1
ATOM 1659 C C . ASN A 1 204 ? 14.910 53.555 -10.099 1.00 46.03 204 ASN A C 1
ATOM 1661 O O . ASN A 1 204 ? 14.749 52.363 -10.276 1.00 46.03 204 ASN A O 1
ATOM 1665 N N . GLN A 1 205 ? 16.165 53.932 -9.841 1.00 51.84 205 GLN A N 1
ATOM 1666 C CA . GLN A 1 205 ? 16.765 55.158 -9.311 1.00 51.84 205 GLN A CA 1
ATOM 1667 C C . GLN A 1 205 ? 18.301 54.991 -9.362 1.00 51.84 205 GLN A C 1
ATOM 1669 O O . GLN A 1 205 ? 18.804 53.893 -9.155 1.00 51.84 205 GLN A O 1
ATOM 1674 N N . ASN A 1 206 ? 19.012 56.107 -9.543 1.00 47.38 206 ASN A N 1
ATOM 1675 C CA . ASN A 1 206 ? 20.348 56.406 -9.004 1.00 47.38 206 ASN A CA 1
ATOM 1676 C C . ASN A 1 206 ? 21.525 55.437 -9.242 1.00 47.38 206 ASN A C 1
ATOM 1678 O O . ASN A 1 206 ? 21.765 54.526 -8.458 1.00 47.38 206 ASN A O 1
ATOM 1682 N N . ASN A 1 207 ? 22.416 55.812 -10.167 1.00 54.00 207 ASN A N 1
ATOM 1683 C CA . ASN A 1 207 ? 23.743 56.293 -9.750 1.00 54.00 207 ASN A CA 1
ATOM 1684 C C . ASN A 1 207 ? 24.453 57.034 -10.893 1.00 54.00 207 ASN A C 1
ATOM 1686 O O . ASN A 1 207 ? 24.992 56.436 -11.822 1.00 54.00 207 ASN A O 1
ATOM 1690 N N . GLN A 1 208 ? 24.426 58.364 -10.804 1.00 48.38 208 GLN A N 1
ATOM 1691 C CA . GLN A 1 208 ? 25.320 59.249 -11.541 1.00 48.38 208 GLN A CA 1
ATOM 1692 C C . GLN A 1 208 ? 26.694 59.304 -10.860 1.00 48.38 208 GLN A C 1
ATOM 1694 O O . GLN A 1 208 ? 26.802 59.134 -9.650 1.00 48.38 208 GLN A O 1
ATOM 1699 N N . ASN A 1 209 ? 27.695 59.673 -11.661 1.00 47.69 209 ASN A N 1
ATOM 1700 C CA . ASN A 1 209 ? 29.035 60.122 -11.283 1.00 47.69 209 ASN A CA 1
ATOM 1701 C C . ASN A 1 209 ? 30.011 59.066 -10.745 1.00 47.69 209 ASN A C 1
ATOM 1703 O O . ASN A 1 209 ? 30.120 58.853 -9.545 1.00 47.69 209 ASN A O 1
ATOM 1707 N N . ASN A 1 210 ? 30.925 58.619 -11.614 1.00 54.91 210 ASN A N 1
ATOM 1708 C CA . ASN A 1 210 ? 32.232 59.272 -11.568 1.00 54.91 210 ASN A CA 1
ATOM 1709 C C . ASN A 1 210 ? 32.954 59.249 -12.921 1.00 54.91 210 ASN A C 1
ATOM 1711 O O . ASN A 1 210 ? 33.144 58.212 -13.550 1.00 54.91 210 ASN A O 1
ATOM 1715 N N . ASN A 1 211 ? 33.322 60.451 -13.337 1.00 46.94 211 ASN A N 1
ATOM 1716 C CA . ASN A 1 211 ? 34.052 60.820 -14.533 1.00 46.94 211 ASN A CA 1
ATOM 1717 C C . ASN A 1 211 ? 35.552 60.723 -14.219 1.00 46.94 211 ASN A C 1
ATOM 1719 O O . ASN A 1 211 ? 35.960 61.262 -13.197 1.00 46.94 211 ASN A O 1
ATOM 1723 N N . ASN A 1 212 ? 36.358 60.066 -15.059 1.00 55.62 212 ASN A N 1
ATOM 1724 C CA . ASN A 1 212 ? 37.766 60.434 -15.257 1.00 55.62 212 ASN A CA 1
ATOM 1725 C C . ASN A 1 212 ? 38.356 59.751 -16.500 1.00 55.62 212 ASN A C 1
ATOM 1727 O O . ASN A 1 212 ? 38.800 58.606 -16.473 1.00 55.62 212 ASN A O 1
ATOM 1731 N N . ASN A 1 213 ? 38.325 60.521 -17.590 1.00 47.44 213 ASN A N 1
ATOM 1732 C CA . ASN A 1 213 ? 39.351 60.677 -18.621 1.00 47.44 213 ASN A CA 1
ATOM 1733 C C . ASN A 1 213 ? 40.591 59.772 -18.529 1.00 47.44 213 ASN A C 1
ATOM 1735 O O . ASN A 1 213 ? 41.453 60.008 -17.689 1.00 47.44 213 ASN A O 1
ATOM 1739 N N . PHE A 1 214 ? 40.778 58.911 -19.532 1.00 54.59 214 PHE A N 1
ATOM 1740 C CA . PHE A 1 214 ? 42.086 58.725 -20.170 1.00 54.59 214 PHE A CA 1
ATOM 1741 C C . PHE A 1 214 ? 41.901 58.484 -21.679 1.00 54.59 214 PHE A C 1
ATOM 1743 O O . PHE A 1 214 ? 41.094 57.633 -22.061 1.00 54.59 214 PHE A O 1
ATOM 1750 N N . PRO A 1 215 ? 42.600 59.239 -22.546 1.00 47.56 215 PRO A N 1
ATOM 1751 C CA . PRO A 1 215 ? 42.456 59.139 -23.988 1.00 47.56 215 PRO A CA 1
ATOM 1752 C C . PRO A 1 215 ? 43.422 58.107 -24.595 1.00 47.56 215 PRO A C 1
ATOM 1754 O O . PRO A 1 215 ? 44.554 57.948 -24.149 1.00 47.56 215 PRO A O 1
ATOM 1757 N N . THR A 1 216 ? 42.958 57.495 -25.690 1.00 45.16 216 THR A N 1
ATOM 1758 C CA . THR A 1 216 ? 43.741 57.046 -26.858 1.00 45.16 216 THR A CA 1
ATOM 1759 C C . THR A 1 216 ? 44.862 56.017 -26.641 1.00 45.16 216 THR A C 1
ATOM 1761 O O . THR A 1 216 ? 45.965 56.382 -26.257 1.00 45.16 216 THR A O 1
ATOM 1764 N N . ASN A 1 217 ? 44.661 54.775 -27.106 1.00 46.81 217 ASN A N 1
ATOM 1765 C CA . ASN A 1 217 ? 45.414 54.305 -28.277 1.00 46.81 217 ASN A CA 1
ATOM 1766 C C . ASN A 1 217 ? 44.783 53.067 -28.947 1.00 46.81 217 ASN A C 1
ATOM 1768 O O . ASN A 1 217 ? 44.648 52.003 -28.355 1.00 46.81 217 ASN A O 1
ATOM 1772 N N . ASN A 1 218 ? 44.385 53.306 -30.192 1.00 44.56 218 ASN A N 1
ATOM 1773 C CA . ASN A 1 218 ? 44.341 52.470 -31.388 1.00 44.56 218 ASN A CA 1
ATOM 1774 C C . ASN A 1 218 ? 44.722 50.971 -31.334 1.00 44.56 218 ASN A C 1
ATOM 1776 O O . ASN A 1 218 ? 45.713 50.573 -30.734 1.00 44.56 218 ASN A O 1
ATOM 1780 N N . ASN A 1 219 ? 44.016 50.212 -32.185 1.00 42.56 219 ASN A N 1
ATOM 1781 C CA . ASN A 1 219 ? 44.268 48.835 -32.630 1.00 42.56 219 ASN A CA 1
ATOM 1782 C C . ASN A 1 219 ? 44.053 47.707 -31.609 1.00 42.56 219 ASN A C 1
ATOM 1784 O O . ASN A 1 219 ? 44.991 47.215 -30.996 1.00 42.56 219 ASN A O 1
ATOM 1788 N N . ASN A 1 220 ? 42.829 47.169 -31.574 1.00 46.22 220 ASN A N 1
ATOM 1789 C CA . ASN A 1 220 ? 42.632 45.766 -31.951 1.00 46.22 220 ASN A CA 1
ATOM 1790 C C . ASN A 1 220 ? 41.159 45.466 -32.243 1.00 46.22 220 ASN A C 1
ATOM 1792 O O . ASN A 1 220 ? 40.299 45.388 -31.370 1.00 46.22 220 ASN A O 1
ATOM 1796 N N . ASN A 1 221 ? 40.918 45.289 -33.536 1.00 47.94 221 ASN A N 1
ATOM 1797 C CA . ASN A 1 221 ? 39.719 44.770 -34.162 1.00 47.94 221 ASN A CA 1
ATOM 1798 C C . ASN A 1 221 ? 39.548 43.288 -33.769 1.00 47.94 221 ASN A C 1
ATOM 1800 O O . ASN A 1 221 ? 39.932 42.396 -34.518 1.00 47.94 221 ASN A O 1
ATOM 1804 N N . TYR A 1 222 ? 39.049 43.019 -32.560 1.00 52.84 222 TYR A N 1
ATOM 1805 C CA . TYR A 1 222 ? 38.695 41.675 -32.097 1.00 52.84 222 TYR A CA 1
ATOM 1806 C C . TYR A 1 222 ? 37.255 41.663 -31.566 1.00 52.84 222 TYR A C 1
ATOM 1808 O O . TYR A 1 222 ? 36.978 41.905 -30.398 1.00 52.84 222 TYR A O 1
ATOM 1816 N N . ASN A 1 223 ? 36.341 41.362 -32.489 1.00 52.12 223 ASN A N 1
ATOM 1817 C CA . ASN A 1 223 ? 35.200 40.469 -32.287 1.00 52.12 223 ASN A CA 1
ATOM 1818 C C . ASN A 1 223 ? 34.275 40.764 -31.079 1.00 52.12 223 ASN A C 1
ATOM 1820 O O . ASN A 1 223 ? 34.146 39.961 -30.157 1.00 52.12 223 ASN A O 1
ATOM 1824 N N . ASN A 1 224 ? 33.572 41.900 -31.115 1.00 49.12 224 ASN A N 1
ATOM 1825 C CA . ASN A 1 224 ? 32.615 42.332 -30.086 1.00 49.12 224 ASN A CA 1
ATOM 1826 C C . ASN A 1 224 ? 31.160 41.867 -30.346 1.00 49.12 224 ASN A C 1
ATOM 1828 O O . ASN A 1 224 ? 30.212 42.617 -30.133 1.00 49.12 224 ASN A O 1
ATOM 1832 N N . ASN A 1 225 ? 30.965 40.632 -30.828 1.00 55.16 225 ASN A N 1
ATOM 1833 C CA . ASN A 1 225 ? 29.639 40.102 -31.198 1.00 55.16 225 ASN A CA 1
ATOM 1834 C C . ASN A 1 225 ? 29.021 39.124 -30.179 1.00 55.16 225 ASN A C 1
ATOM 1836 O O . ASN A 1 225 ? 28.050 38.448 -30.508 1.00 55.16 225 ASN A O 1
ATOM 1840 N N . ASN A 1 226 ? 29.532 39.032 -28.944 1.00 57.97 226 ASN A N 1
ATOM 1841 C CA . ASN A 1 226 ? 29.145 37.944 -28.029 1.00 57.97 226 ASN A CA 1
ATOM 1842 C C . ASN A 1 226 ? 28.406 38.356 -26.741 1.00 57.97 226 ASN A C 1
ATOM 1844 O O . ASN A 1 226 ? 28.338 37.569 -25.802 1.00 57.97 226 ASN A O 1
ATOM 1848 N N . TYR A 1 227 ? 27.826 39.561 -26.676 1.00 56.66 227 TYR A N 1
ATOM 1849 C CA . TYR A 1 227 ? 27.160 40.049 -25.454 1.00 56.66 227 TYR A CA 1
ATOM 1850 C C . TYR A 1 227 ? 25.625 40.017 -25.456 1.00 56.66 227 TYR A C 1
ATOM 1852 O O . TYR A 1 227 ? 25.016 40.443 -24.479 1.00 56.66 227 TYR A O 1
ATOM 1860 N N . ASN A 1 228 ? 24.977 39.451 -26.483 1.00 56.69 228 ASN A N 1
ATOM 1861 C CA . ASN A 1 228 ? 23.508 39.458 -26.574 1.00 56.69 228 ASN A CA 1
ATOM 1862 C C . ASN A 1 228 ? 22.816 38.108 -26.291 1.00 56.69 228 ASN A C 1
ATOM 1864 O O . ASN A 1 228 ? 21.618 37.977 -26.520 1.00 56.69 228 ASN A O 1
ATOM 1868 N N . ASN A 1 229 ? 23.532 37.100 -25.772 1.00 58.53 229 ASN A N 1
ATOM 1869 C CA . ASN A 1 229 ? 22.953 35.770 -25.506 1.00 58.53 229 ASN A CA 1
ATOM 1870 C C . ASN A 1 229 ? 22.579 35.515 -24.029 1.00 58.53 229 ASN A C 1
ATOM 1872 O O . ASN A 1 229 ? 22.151 34.420 -23.677 1.00 58.53 229 ASN A O 1
ATOM 1876 N N . ASN A 1 230 ? 22.711 36.512 -23.145 1.00 60.16 230 ASN A N 1
ATOM 1877 C CA . ASN A 1 230 ? 22.437 36.318 -21.714 1.00 60.16 230 ASN A CA 1
ATOM 1878 C C . ASN A 1 230 ? 20.974 36.592 -21.312 1.00 60.16 230 ASN A C 1
ATOM 1880 O O . ASN A 1 230 ? 20.592 36.348 -20.172 1.00 60.16 230 ASN A O 1
ATOM 1884 N N . ASN A 1 231 ? 20.128 37.061 -22.239 1.00 61.28 231 ASN A N 1
ATOM 1885 C CA . ASN A 1 231 ? 18.731 37.383 -21.927 1.00 61.28 231 ASN A CA 1
ATOM 1886 C C . ASN A 1 231 ? 17.769 36.187 -22.080 1.00 61.28 231 ASN A C 1
ATOM 1888 O O . ASN A 1 231 ? 16.627 36.254 -21.635 1.00 61.28 231 ASN A O 1
ATOM 1892 N N . ASN A 1 232 ? 18.223 35.067 -22.658 1.00 67.31 232 ASN A N 1
ATOM 1893 C CA . ASN A 1 232 ? 17.376 33.883 -22.854 1.00 67.31 232 ASN A CA 1
ATOM 1894 C C . ASN A 1 232 ? 17.412 32.896 -21.668 1.00 67.31 232 ASN A C 1
ATOM 1896 O O . ASN A 1 232 ? 16.546 32.033 -21.551 1.00 67.31 232 ASN A O 1
ATOM 1900 N N . ASN A 1 233 ? 18.373 33.039 -20.746 1.00 76.31 233 ASN A N 1
ATOM 1901 C CA . ASN A 1 233 ? 18.504 32.130 -19.601 1.00 76.31 233 ASN A CA 1
ATOM 1902 C C . ASN A 1 233 ? 17.507 32.455 -18.465 1.00 76.31 233 ASN A C 1
ATOM 1904 O O . ASN A 1 233 ? 17.047 31.563 -17.754 1.00 76.31 233 ASN A O 1
ATOM 1908 N N . ASN A 1 234 ? 17.084 33.719 -18.340 1.00 78.94 234 ASN A N 1
ATOM 1909 C CA . ASN A 1 234 ? 16.122 34.133 -17.311 1.00 78.94 234 ASN A CA 1
ATOM 1910 C C . ASN A 1 234 ? 14.702 33.597 -17.564 1.00 78.94 234 ASN A C 1
ATOM 1912 O O . ASN A 1 234 ? 13.966 33.333 -16.614 1.00 78.94 234 ASN A O 1
ATOM 1916 N N . ASN A 1 235 ? 14.312 33.384 -18.826 1.00 85.38 235 ASN A N 1
ATOM 1917 C CA . ASN A 1 235 ? 12.976 32.874 -19.146 1.00 85.38 235 ASN A CA 1
ATOM 1918 C C . ASN A 1 235 ? 12.830 31.383 -18.776 1.00 85.38 235 ASN A C 1
ATOM 1920 O O . ASN A 1 235 ? 11.808 30.965 -18.236 1.00 85.38 235 ASN A O 1
ATOM 1924 N N . PHE A 1 236 ? 13.893 30.593 -18.964 1.00 86.12 236 PHE A N 1
ATOM 1925 C CA . PHE A 1 236 ? 13.900 29.175 -18.597 1.00 86.12 236 PHE A CA 1
ATOM 1926 C C . PHE A 1 236 ? 13.788 28.958 -17.080 1.00 86.12 236 PHE A C 1
ATOM 1928 O O . PHE A 1 236 ? 13.027 28.103 -16.624 1.00 86.12 236 PHE A O 1
ATOM 1935 N N . ILE A 1 237 ? 14.498 29.765 -16.283 1.00 88.50 237 ILE A N 1
ATOM 1936 C CA . ILE A 1 237 ? 14.443 29.680 -14.815 1.00 88.50 237 ILE A CA 1
ATOM 1937 C C . ILE A 1 237 ? 13.033 30.012 -14.302 1.00 88.50 237 ILE A C 1
ATOM 1939 O O . ILE A 1 237 ? 12.511 29.298 -13.443 1.00 88.50 237 ILE A O 1
ATOM 1943 N N . ASN A 1 238 ? 12.379 31.034 -14.865 1.00 89.81 238 ASN A N 1
ATOM 1944 C CA . ASN A 1 238 ? 11.017 31.407 -14.477 1.00 89.81 238 ASN A CA 1
ATOM 1945 C C . ASN A 1 238 ? 9.984 30.323 -14.822 1.00 89.81 238 ASN A C 1
ATOM 1947 O O . ASN A 1 238 ? 9.114 30.039 -13.999 1.00 89.81 238 ASN A O 1
ATOM 1951 N N . GLN A 1 239 ? 10.107 29.661 -15.978 1.00 92.38 239 GLN A N 1
ATOM 1952 C CA . GLN A 1 239 ? 9.232 28.534 -16.332 1.00 92.38 239 GLN A CA 1
ATOM 1953 C C . GLN A 1 239 ? 9.392 27.353 -15.364 1.00 92.38 239 GLN A C 1
ATOM 1955 O O . GLN A 1 239 ? 8.402 26.789 -14.903 1.00 92.38 239 GLN A O 1
ATOM 1960 N N . GLN A 1 240 ? 10.626 27.013 -14.982 1.00 92.12 240 GLN A N 1
ATOM 1961 C CA . GLN A 1 240 ? 10.880 25.930 -14.024 1.00 92.12 240 GLN A CA 1
ATOM 1962 C C . GLN A 1 240 ? 10.322 26.229 -12.624 1.00 92.12 240 GLN A C 1
ATOM 1964 O O . GLN A 1 240 ? 9.821 25.330 -11.946 1.00 92.12 240 GLN A O 1
ATOM 1969 N N . LEU A 1 241 ? 10.381 27.488 -12.181 1.00 94.75 241 LEU A N 1
ATOM 1970 C CA . LEU A 1 241 ? 9.780 27.907 -10.912 1.00 94.75 241 LEU A CA 1
ATOM 1971 C C . LEU A 1 241 ? 8.247 27.824 -10.944 1.00 94.75 241 LEU A C 1
ATOM 1973 O O . LEU A 1 241 ? 7.651 27.392 -9.957 1.00 94.75 241 LEU A O 1
ATOM 1977 N N . GLN A 1 242 ? 7.614 28.175 -12.068 1.00 94.81 242 GLN A N 1
ATOM 1978 C CA . GLN A 1 242 ? 6.163 28.041 -12.238 1.00 94.81 242 GLN A CA 1
ATOM 1979 C C . GLN A 1 242 ? 5.712 26.576 -12.180 1.00 94.81 242 GLN A C 1
ATOM 1981 O O . GLN A 1 242 ? 4.788 26.267 -11.430 1.00 94.81 242 GLN A O 1
ATOM 1986 N N . ILE A 1 243 ? 6.416 25.666 -12.864 1.00 95.12 243 ILE A N 1
ATOM 1987 C CA . ILE A 1 243 ? 6.109 24.224 -12.837 1.00 95.12 243 ILE A CA 1
ATOM 1988 C C . ILE A 1 243 ? 6.181 23.679 -11.402 1.00 95.12 243 ILE A C 1
ATOM 1990 O O . ILE A 1 243 ? 5.243 23.038 -10.930 1.00 95.12 243 ILE A O 1
ATOM 1994 N N . LYS A 1 244 ? 7.250 23.999 -10.660 1.00 96.19 244 LYS A N 1
ATOM 1995 C CA . LYS A 1 244 ? 7.394 23.571 -9.256 1.00 96.19 244 LYS A CA 1
ATOM 1996 C C . LYS A 1 244 ? 6.288 24.120 -8.350 1.00 96.19 244 LYS A C 1
ATOM 1998 O O . LYS A 1 244 ? 5.854 23.437 -7.421 1.00 96.19 244 LYS A O 1
ATOM 2003 N N . LEU A 1 245 ? 5.833 25.349 -8.597 1.00 96.88 245 LEU A N 1
ATOM 2004 C CA . LEU A 1 245 ? 4.742 25.954 -7.837 1.00 96.88 245 LEU A CA 1
ATOM 2005 C C . LEU A 1 245 ? 3.405 25.244 -8.105 1.00 96.88 245 LEU A C 1
ATOM 2007 O O . LEU A 1 245 ? 2.640 25.013 -7.169 1.00 96.88 245 LEU A O 1
ATOM 2011 N N . GLU A 1 246 ? 3.127 24.874 -9.354 1.00 96.25 246 GLU A N 1
ATOM 2012 C CA . GLU A 1 246 ? 1.922 24.123 -9.727 1.00 96.25 246 GLU A CA 1
ATOM 2013 C C . GLU A 1 246 ? 1.921 22.699 -9.156 1.00 96.25 246 GLU A C 1
ATOM 2015 O O . GLU A 1 246 ? 0.908 22.256 -8.609 1.00 96.25 246 GLU A O 1
ATOM 2020 N N . GLU A 1 247 ? 3.063 22.007 -9.188 1.00 95.44 247 GLU A N 1
ATOM 2021 C CA . GLU A 1 247 ? 3.224 20.691 -8.556 1.00 95.44 247 GLU A CA 1
ATOM 2022 C C . GLU A 1 247 ? 2.983 20.753 -7.041 1.00 95.44 247 GLU A C 1
ATOM 2024 O O . GLU A 1 247 ? 2.276 19.910 -6.484 1.00 95.44 247 GLU A O 1
ATOM 2029 N N . SER A 1 248 ? 3.505 21.788 -6.373 1.00 95.19 248 SER A N 1
ATOM 2030 C CA . SER A 1 248 ? 3.271 22.023 -4.943 1.00 95.19 248 SER A CA 1
ATOM 2031 C C . SER A 1 248 ? 1.785 22.247 -4.628 1.00 95.19 248 SER A C 1
ATOM 2033 O O . SER A 1 248 ? 1.246 21.627 -3.710 1.00 95.19 248 SER A O 1
ATOM 2035 N N . LYS A 1 249 ? 1.078 23.051 -5.438 1.00 96.38 249 LYS A N 1
ATOM 2036 C CA . LYS A 1 249 ? -0.375 23.265 -5.291 1.00 96.38 249 LYS A CA 1
ATOM 2037 C C . LYS A 1 249 ? -1.168 21.968 -5.450 1.00 96.38 249 LYS A C 1
ATOM 2039 O O . LYS A 1 249 ? -2.073 21.710 -4.659 1.00 96.38 249 LYS A O 1
ATOM 2044 N N . LYS A 1 250 ? -0.814 21.133 -6.431 1.00 94.88 250 LYS A N 1
ATOM 2045 C CA . LYS A 1 250 ? -1.458 19.828 -6.641 1.00 94.88 250 LYS A CA 1
ATOM 2046 C C . LYS A 1 250 ? -1.235 18.887 -5.455 1.00 94.88 250 LYS A C 1
ATOM 2048 O O . LYS A 1 250 ? -2.170 18.214 -5.031 1.00 94.88 250 LYS A O 1
ATOM 2053 N N . ASN A 1 251 ? -0.024 18.864 -4.899 1.00 92.62 251 ASN A N 1
ATOM 2054 C CA . ASN A 1 251 ? 0.288 18.050 -3.724 1.00 92.62 251 ASN A CA 1
ATOM 2055 C C . ASN A 1 251 ? -0.476 18.523 -2.479 1.00 92.62 251 ASN A C 1
ATOM 2057 O O . ASN A 1 251 ? -1.016 17.686 -1.759 1.00 92.62 251 ASN A O 1
ATOM 2061 N N . ASN A 1 252 ? -0.588 19.838 -2.259 1.00 94.31 252 ASN A N 1
ATOM 2062 C CA . ASN A 1 252 ? -1.394 20.389 -1.164 1.00 94.31 252 ASN A CA 1
ATOM 2063 C C . ASN A 1 252 ? -2.877 20.027 -1.302 1.00 94.31 252 ASN A C 1
ATOM 2065 O O . ASN A 1 252 ? -3.477 19.575 -0.334 1.00 94.31 252 ASN A O 1
ATOM 2069 N N . PHE A 1 253 ? -3.442 20.116 -2.507 1.00 95.19 253 PHE A N 1
ATOM 2070 C CA . PHE A 1 253 ? -4.829 19.715 -2.754 1.00 95.19 253 PHE A CA 1
ATOM 2071 C C . PHE A 1 253 ? -5.084 18.227 -2.445 1.00 95.19 253 PHE A C 1
ATOM 2073 O O . PHE A 1 253 ? -6.098 17.871 -1.850 1.00 95.19 253 PHE A O 1
ATOM 2080 N N . ILE A 1 254 ? -4.145 17.340 -2.799 1.00 91.94 254 ILE A N 1
ATOM 2081 C CA . ILE A 1 254 ? -4.237 15.907 -2.464 1.00 91.94 254 ILE A CA 1
ATOM 2082 C C . ILE A 1 254 ? -4.151 15.686 -0.944 1.00 91.94 254 ILE A C 1
ATOM 2084 O O . ILE A 1 254 ? -4.840 14.816 -0.410 1.00 91.94 254 ILE A O 1
ATOM 2088 N N . LEU A 1 255 ? -3.311 16.452 -0.240 1.00 93.94 255 LEU A N 1
ATOM 2089 C CA . LEU A 1 255 ? -3.213 16.384 1.219 1.00 93.94 255 LEU A CA 1
ATOM 2090 C C . LEU A 1 255 ? -4.511 16.839 1.896 1.00 93.94 255 LEU A C 1
ATOM 2092 O O . LEU A 1 255 ? -4.971 16.147 2.801 1.00 93.94 255 LEU A O 1
ATOM 2096 N N . GLU A 1 256 ? -5.131 17.926 1.432 1.00 95.56 256 GLU A N 1
ATOM 2097 C CA . GLU A 1 256 ? -6.425 18.408 1.941 1.00 95.56 256 GLU A CA 1
ATOM 2098 C C . GLU A 1 256 ? -7.522 17.344 1.796 1.00 95.56 256 GLU A C 1
ATOM 2100 O O . GLU A 1 256 ? -8.189 17.013 2.775 1.00 95.56 256 GLU A O 1
ATOM 2105 N N . GLN A 1 257 ? -7.634 16.700 0.627 1.00 93.62 257 GLN A N 1
ATOM 2106 C CA . GLN A 1 257 ? -8.601 15.610 0.427 1.00 93.62 257 GLN A CA 1
ATOM 2107 C C . GLN A 1 257 ? -8.389 14.432 1.389 1.00 93.62 257 GLN A C 1
ATOM 2109 O O . GLN A 1 257 ? -9.355 13.835 1.866 1.00 93.62 257 GLN A O 1
ATOM 2114 N N . ARG A 1 258 ? -7.129 14.088 1.688 1.00 94.88 258 ARG A N 1
ATOM 2115 C CA . ARG A 1 258 ? -6.806 13.012 2.639 1.00 94.88 258 ARG A CA 1
ATOM 2116 C C . ARG A 1 258 ? -7.144 13.387 4.077 1.00 94.88 258 ARG A C 1
ATOM 2118 O O . ARG A 1 258 ? -7.578 12.519 4.830 1.00 94.88 258 ARG A O 1
ATOM 2125 N N . VAL A 1 259 ? -6.946 14.648 4.459 1.00 96.00 259 VAL A N 1
ATOM 2126 C CA . VAL A 1 259 ? -7.355 15.150 5.777 1.00 96.00 259 VAL A CA 1
ATOM 2127 C C . VAL A 1 259 ? -8.874 15.062 5.916 1.00 96.00 259 VAL A C 1
ATOM 2129 O O . VAL A 1 259 ? -9.345 14.495 6.898 1.00 96.00 259 VAL A O 1
ATOM 2132 N N . ASP A 1 260 ? -9.637 15.496 4.911 1.00 95.44 260 ASP A N 1
ATOM 2133 C CA . ASP A 1 260 ? -11.103 15.390 4.914 1.00 95.44 260 ASP A CA 1
ATOM 2134 C C . ASP A 1 260 ? -11.591 13.936 5.014 1.00 95.44 260 ASP A C 1
ATOM 2136 O O . ASP A 1 260 ? -12.560 13.637 5.718 1.00 95.44 260 ASP A O 1
ATOM 2140 N N . GLU A 1 261 ? -10.927 13.006 4.322 1.00 95.56 261 GLU A N 1
ATOM 2141 C CA . GLU A 1 261 ? -11.247 11.580 4.405 1.00 95.56 261 GLU A CA 1
ATOM 2142 C C . GLU A 1 261 ? -10.966 11.006 5.803 1.00 95.56 261 GLU A C 1
ATOM 2144 O O . GLU A 1 261 ? -11.791 10.267 6.346 1.00 95.56 261 GLU A O 1
ATOM 2149 N N . LEU A 1 262 ? -9.825 11.353 6.406 1.00 94.88 262 LEU A N 1
ATOM 2150 C CA . LEU A 1 262 ? -9.473 10.917 7.758 1.00 94.88 262 LEU A CA 1
ATOM 2151 C C . LEU A 1 262 ? -10.444 11.471 8.803 1.00 94.88 262 LEU A C 1
ATOM 2153 O O . LEU A 1 262 ? -10.875 10.713 9.671 1.00 94.88 262 LEU A O 1
ATOM 2157 N N . THR A 1 263 ? -10.852 12.735 8.678 1.00 96.75 263 THR A N 1
ATOM 2158 C CA . THR A 1 263 ? -11.856 13.358 9.554 1.00 96.75 263 THR A CA 1
ATOM 2159 C C . THR A 1 263 ? -13.177 12.588 9.510 1.00 96.75 263 THR A C 1
ATOM 2161 O O . THR A 1 263 ? -13.683 12.181 10.553 1.00 96.75 263 THR A O 1
ATOM 2164 N N . LYS A 1 264 ? -13.688 12.258 8.315 1.00 96.62 264 LYS A N 1
ATOM 2165 C CA . LYS A 1 264 ? -14.916 11.447 8.162 1.00 96.62 264 LYS A CA 1
ATOM 2166 C C . LYS A 1 264 ? -14.795 10.054 8.786 1.00 96.62 264 LYS A C 1
ATOM 2168 O O . LYS A 1 264 ? -15.758 9.531 9.352 1.00 96.62 264 LYS A O 1
ATOM 2173 N N . ARG A 1 265 ? -13.619 9.424 8.681 1.00 94.31 265 ARG A N 1
ATOM 2174 C CA . ARG A 1 265 ? -13.349 8.126 9.324 1.00 94.31 265 ARG A CA 1
ATOM 2175 C C . ARG A 1 265 ? -13.325 8.249 10.847 1.00 94.31 265 ARG A C 1
ATOM 2177 O O . ARG A 1 265 ? -13.861 7.367 11.511 1.00 94.31 265 ARG A O 1
ATOM 2184 N N . MET A 1 266 ? -12.750 9.324 11.389 1.00 95.94 266 MET A N 1
ATOM 2185 C CA . MET A 1 266 ? -12.768 9.601 12.828 1.00 95.94 266 MET A CA 1
ATOM 2186 C C . MET A 1 266 ? -14.196 9.809 13.343 1.00 95.94 266 MET A C 1
ATOM 2188 O O . MET A 1 266 ? -14.581 9.124 14.283 1.00 95.94 266 MET A O 1
ATOM 2192 N N . GLU A 1 267 ? -15.010 10.629 12.673 1.00 96.75 267 GLU A N 1
ATOM 2193 C CA . GLU A 1 267 ? -16.427 10.836 13.028 1.00 96.75 267 GLU A CA 1
ATOM 2194 C C . GLU A 1 267 ? -17.223 9.517 13.020 1.00 96.75 267 GLU A C 1
ATOM 2196 O O . GLU A 1 267 ? -18.032 9.246 13.905 1.00 96.75 267 GLU A O 1
ATOM 2201 N N . THR A 1 268 ? -16.965 8.647 12.037 1.00 95.62 268 THR A N 1
ATOM 2202 C CA . THR A 1 268 ? -17.620 7.329 11.954 1.00 95.62 268 THR A CA 1
ATOM 2203 C C . THR A 1 268 ? -17.206 6.410 13.109 1.00 95.62 268 THR A C 1
ATOM 2205 O O . THR A 1 268 ? -18.033 5.662 13.632 1.00 95.62 268 THR A O 1
ATOM 2208 N N . LEU A 1 269 ? -15.932 6.450 13.512 1.00 95.38 269 LEU A N 1
ATOM 2209 C CA . LEU A 1 269 ? -15.435 5.681 14.654 1.00 95.38 269 LEU A CA 1
ATOM 2210 C C . LEU A 1 269 ? -16.008 6.200 15.975 1.00 95.38 269 LEU A C 1
ATOM 2212 O O . LEU A 1 269 ? -16.376 5.387 16.819 1.00 95.38 269 LEU A O 1
ATOM 2216 N N . GLU A 1 270 ? -16.125 7.516 16.145 1.00 96.94 270 GLU A N 1
ATOM 2217 C CA . GLU A 1 270 ? -16.755 8.121 17.325 1.00 96.94 270 GLU A CA 1
ATOM 2218 C C . GLU A 1 270 ? -18.202 7.640 17.485 1.00 96.94 270 GLU A C 1
ATOM 2220 O O . GLU A 1 270 ? -18.548 7.114 18.543 1.00 96.94 270 GLU A O 1
ATOM 2225 N N . LEU A 1 271 ? -19.005 7.681 16.415 1.00 96.12 271 LEU A N 1
ATOM 2226 C CA . LEU A 1 271 ? -20.377 7.155 16.425 1.00 96.12 271 LEU A CA 1
ATOM 2227 C C . LEU A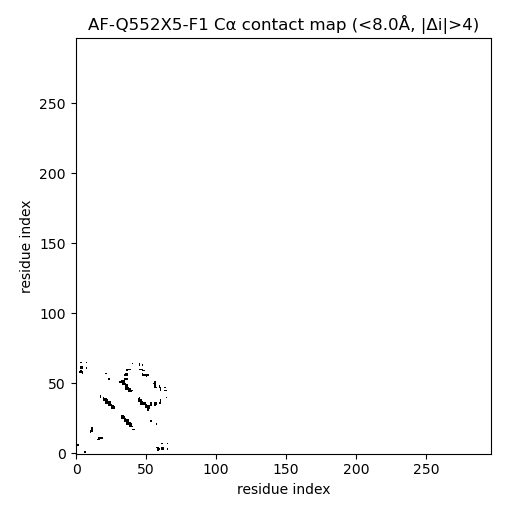 1 271 ? -20.437 5.659 16.768 1.00 96.12 271 LEU A C 1
ATOM 2229 O O . LEU A 1 271 ? -21.305 5.225 17.526 1.00 96.12 271 LEU A O 1
ATOM 2233 N N . PHE A 1 272 ? -19.505 4.861 16.239 1.00 96.62 272 PHE A N 1
ATOM 2234 C CA . PHE A 1 272 ? -19.420 3.437 16.565 1.00 96.62 272 PHE A CA 1
ATOM 2235 C C . PHE A 1 272 ? -19.135 3.213 18.057 1.00 96.62 272 PHE A C 1
ATOM 2237 O O . PHE A 1 272 ? -19.767 2.363 18.686 1.00 96.62 272 PHE A O 1
ATOM 2244 N N . TYR A 1 273 ? -18.210 3.975 18.648 1.00 96.31 273 TYR A N 1
ATOM 2245 C CA . TYR A 1 273 ? -17.913 3.874 20.077 1.00 96.31 273 TYR A CA 1
ATOM 2246 C C . TYR A 1 273 ? -19.082 4.339 20.951 1.00 96.31 273 TYR A C 1
ATOM 2248 O O . TYR A 1 273 ? -19.364 3.688 21.959 1.00 96.31 273 TYR A O 1
ATOM 2256 N N . GLU A 1 274 ? -19.795 5.399 20.564 1.00 96.75 274 GLU A N 1
ATOM 2257 C CA . GLU A 1 274 ? -21.010 5.846 21.258 1.00 96.75 274 GLU A CA 1
ATOM 2258 C C . GLU A 1 274 ? -22.088 4.749 21.280 1.00 96.75 274 GLU A C 1
ATOM 2260 O O . GLU A 1 274 ? -22.659 4.470 22.337 1.00 96.75 274 GLU A O 1
ATOM 2265 N N . GLU A 1 275 ? -22.309 4.054 20.158 1.00 96.50 275 GLU A N 1
ATOM 2266 C CA . GLU A 1 275 ? -23.260 2.936 20.073 1.00 96.50 275 GLU A CA 1
ATOM 2267 C C . GLU A 1 275 ? -22.851 1.760 20.978 1.00 96.50 275 GLU A C 1
ATOM 2269 O O . GLU A 1 275 ? -23.684 1.185 21.687 1.00 96.50 275 GLU A O 1
ATOM 2274 N N . GLN A 1 276 ? -21.558 1.417 21.013 1.00 96.94 276 GLN A N 1
ATOM 2275 C CA . GLN A 1 276 ? -21.049 0.365 21.901 1.00 96.94 276 GLN A CA 1
ATOM 2276 C C . GLN A 1 276 ? -21.218 0.735 23.382 1.00 96.94 276 GLN A C 1
ATOM 2278 O O . GLN A 1 276 ? -21.626 -0.112 24.183 1.00 96.94 276 GLN A O 1
ATOM 2283 N N . ILE A 1 277 ? -20.944 1.990 23.752 1.00 97.19 277 ILE A N 1
ATOM 2284 C CA . ILE A 1 277 ? -21.121 2.491 25.122 1.00 97.19 277 ILE A CA 1
ATOM 2285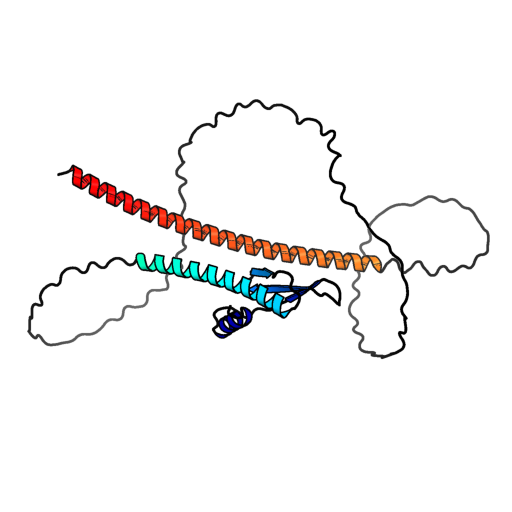 C C . ILE A 1 277 ? -22.601 2.448 25.528 1.00 97.19 277 ILE A C 1
ATOM 2287 O O . ILE A 1 277 ? -22.908 1.985 26.631 1.00 97.19 277 ILE A O 1
ATOM 2291 N N . ASP A 1 278 ? -23.523 2.864 24.655 1.00 97.31 278 ASP A N 1
ATOM 2292 C CA . ASP A 1 278 ? -24.970 2.795 24.911 1.00 97.31 278 ASP A CA 1
ATOM 2293 C C . ASP A 1 278 ? -25.444 1.341 25.090 1.00 97.31 278 ASP A C 1
ATOM 2295 O O . ASP A 1 278 ? -26.141 1.017 26.058 1.00 97.31 278 ASP A O 1
ATOM 2299 N N . MET A 1 279 ? -24.992 0.424 24.228 1.00 97.44 279 MET A N 1
ATOM 2300 C CA . MET A 1 279 ? -25.309 -1.003 24.343 1.00 97.44 279 MET A CA 1
ATOM 2301 C C . MET A 1 279 ? -24.817 -1.598 25.674 1.00 97.44 279 MET A C 1
ATOM 2303 O O . MET A 1 279 ? -25.557 -2.333 26.337 1.00 97.44 279 MET A O 1
ATOM 2307 N N . ILE A 1 280 ? -23.577 -1.302 26.078 1.00 97.94 280 ILE A N 1
ATOM 2308 C CA . ILE A 1 280 ? -23.013 -1.768 27.354 1.00 97.94 280 ILE A CA 1
ATOM 2309 C C . ILE A 1 280 ? -23.794 -1.172 28.530 1.00 97.94 280 ILE A C 1
ATOM 2311 O O . ILE A 1 280 ? -24.144 -1.900 29.461 1.00 97.94 280 ILE A O 1
ATOM 2315 N N . SER A 1 281 ? -24.136 0.116 28.463 1.00 97.94 281 SER A N 1
ATOM 2316 C CA . SER A 1 281 ? -24.902 0.814 29.503 1.00 97.94 281 SER A CA 1
ATOM 2317 C C . SER A 1 281 ? -26.290 0.196 29.699 1.00 97.94 281 SER A C 1
ATOM 2319 O O . SER A 1 281 ? -26.701 -0.052 30.834 1.00 97.94 281 SER A O 1
ATOM 2321 N N . LYS A 1 282 ? -26.985 -0.149 28.606 1.00 97.88 282 LYS A N 1
ATOM 2322 C CA . LYS A 1 282 ? -28.277 -0.859 28.644 1.00 97.88 282 LYS A CA 1
ATOM 2323 C C . LYS A 1 282 ? -28.160 -2.245 29.278 1.00 97.88 282 LYS A C 1
ATOM 2325 O O . LYS A 1 282 ? -28.980 -2.592 30.127 1.00 97.88 282 LYS A O 1
ATOM 2330 N N . LYS A 1 283 ? -27.132 -3.026 28.920 1.00 98.00 283 LYS A N 1
ATOM 2331 C CA . LYS A 1 283 ? -26.878 -4.347 29.530 1.00 98.00 283 LYS A CA 1
ATOM 2332 C C . LYS A 1 283 ? -26.596 -4.242 31.029 1.00 98.00 283 LYS A C 1
ATOM 2334 O O . LYS A 1 283 ? -27.110 -5.043 31.804 1.00 98.00 283 LYS A O 1
ATOM 2339 N N . TYR A 1 284 ? -25.816 -3.244 31.437 1.00 98.00 284 TYR A N 1
ATOM 2340 C CA . TYR A 1 284 ? -25.511 -3.000 32.845 1.00 98.00 284 TYR A CA 1
ATOM 2341 C C . TYR A 1 284 ? -26.761 -2.606 33.648 1.00 98.00 284 TYR A C 1
ATOM 2343 O O . TYR A 1 284 ? -26.964 -3.102 34.755 1.00 98.00 284 TYR A O 1
ATOM 2351 N N . LEU A 1 285 ? -27.643 -1.778 33.076 1.00 97.94 285 LEU A N 1
ATOM 2352 C CA . LEU A 1 285 ? -28.902 -1.391 33.717 1.00 97.94 285 LEU A CA 1
ATOM 2353 C C . LEU A 1 285 ? -29.851 -2.585 33.914 1.00 97.94 285 LEU A C 1
ATOM 2355 O O . LEU A 1 285 ? -30.466 -2.704 34.972 1.00 97.94 285 LEU A O 1
ATOM 2359 N N . LEU A 1 286 ? -29.940 -3.487 32.929 1.00 97.62 286 LEU A N 1
ATOM 2360 C CA . LEU A 1 286 ? -30.708 -4.732 33.056 1.00 97.62 286 LEU A CA 1
ATOM 2361 C C . LEU A 1 286 ? -30.175 -5.605 34.200 1.00 97.62 286 LEU A C 1
ATOM 2363 O O . LEU A 1 286 ? -30.950 -6.023 35.053 1.00 97.62 286 LEU A O 1
ATOM 2367 N N . LEU A 1 287 ? -28.852 -5.778 34.286 1.00 97.69 287 LEU A N 1
ATOM 2368 C CA . LEU A 1 287 ? -28.220 -6.544 35.364 1.00 97.69 287 LEU A CA 1
ATOM 2369 C C . LEU A 1 287 ? -28.518 -5.955 36.755 1.00 97.69 287 LEU A C 1
ATOM 2371 O O . LEU A 1 287 ? -28.774 -6.699 37.701 1.00 97.69 287 LEU A O 1
ATOM 2375 N N . ILE A 1 288 ? -28.509 -4.624 36.893 1.00 97.62 288 ILE A N 1
ATOM 2376 C CA . ILE A 1 288 ? -28.882 -3.951 38.148 1.00 97.62 288 ILE A CA 1
ATOM 2377 C C . ILE A 1 288 ? -30.342 -4.242 38.516 1.00 97.62 288 ILE A C 1
ATOM 2379 O O . ILE A 1 288 ? -30.634 -4.509 39.682 1.00 97.62 288 ILE A O 1
ATOM 2383 N N . ASN A 1 289 ? -31.256 -4.194 37.545 1.00 96.94 289 ASN A N 1
ATOM 2384 C CA . ASN A 1 289 ? -32.671 -4.469 37.788 1.00 96.94 289 ASN A CA 1
ATOM 2385 C C . ASN A 1 289 ? -32.895 -5.915 38.244 1.00 96.94 289 ASN A C 1
ATOM 2387 O O . ASN A 1 289 ? -33.620 -6.127 39.217 1.00 96.94 289 ASN A O 1
ATOM 2391 N N . ASP A 1 290 ? -32.224 -6.882 37.617 1.00 97.12 290 ASP A N 1
ATOM 2392 C CA . ASP A 1 290 ? -32.292 -8.295 38.005 1.00 97.12 290 ASP A CA 1
ATOM 2393 C C . ASP A 1 290 ? -31.753 -8.511 39.431 1.00 97.12 290 ASP A C 1
ATOM 2395 O O . ASP A 1 290 ? -32.382 -9.181 40.254 1.00 97.12 290 ASP A O 1
ATOM 2399 N N . LEU A 1 291 ? -30.628 -7.872 39.778 1.00 97.31 291 LEU A N 1
ATOM 2400 C CA . LEU A 1 291 ? -30.062 -7.923 41.133 1.00 97.31 291 LEU A CA 1
ATOM 2401 C C . LEU A 1 291 ? -30.982 -7.295 42.188 1.00 97.31 291 LEU A C 1
ATOM 2403 O O . LEU A 1 291 ? -31.038 -7.779 43.319 1.00 97.31 291 LEU A O 1
ATOM 2407 N N . ASN A 1 292 ? -31.698 -6.224 41.846 1.00 96.75 292 ASN A N 1
ATOM 2408 C CA . ASN A 1 292 ? -32.652 -5.593 42.756 1.00 96.75 292 ASN A CA 1
ATOM 2409 C C . ASN A 1 292 ? -33.898 -6.462 42.974 1.00 96.75 292 ASN A C 1
ATOM 2411 O O . ASN A 1 292 ? -34.385 -6.528 44.100 1.00 96.75 292 ASN A O 1
ATOM 2415 N N . GLN A 1 293 ? -34.378 -7.168 41.943 1.00 96.06 293 GLN A N 1
ATOM 2416 C CA . GLN A 1 293 ? -35.477 -8.133 42.085 1.00 96.06 293 GLN A CA 1
ATOM 2417 C C . GLN A 1 293 ? -35.091 -9.302 42.999 1.00 96.06 293 GLN A C 1
ATOM 2419 O O . GLN A 1 293 ? -35.890 -9.712 43.836 1.00 96.06 293 GLN A O 1
ATOM 2424 N N . LEU A 1 294 ? -33.849 -9.790 42.904 1.00 96.38 294 LEU A N 1
ATOM 2425 C CA . LEU A 1 294 ? -33.341 -10.855 43.778 1.00 96.38 294 LEU A CA 1
ATOM 2426 C C . LEU A 1 294 ? -33.211 -10.439 45.250 1.00 96.38 294 LEU A C 1
ATOM 2428 O O . LEU A 1 294 ? -33.274 -11.300 46.117 1.00 96.38 294 LEU A O 1
ATOM 2432 N N . LYS A 1 295 ? -33.025 -9.147 45.549 1.00 95.69 295 LYS A N 1
ATOM 2433 C CA . LYS A 1 295 ? -32.952 -8.635 46.931 1.00 95.69 295 LYS A CA 1
ATOM 2434 C C . LYS A 1 295 ? -34.319 -8.390 47.578 1.00 95.69 295 LYS A C 1
ATOM 2436 O O . LYS A 1 295 ? -34.369 -8.180 48.785 1.00 95.69 295 LYS A O 1
ATOM 2441 N N . GLY A 1 296 ? -35.389 -8.325 46.784 1.00 92.81 296 GLY A N 1
ATOM 2442 C CA . GLY A 1 296 ? -36.749 -8.045 47.257 1.00 92.81 296 GLY A CA 1
ATOM 2443 C C . GLY A 1 296 ? -37.562 -9.282 47.655 1.00 92.81 296 GLY A C 1
ATOM 2444 O O . GLY A 1 296 ? -38.667 -9.113 48.166 1.00 92.81 296 GLY A O 1
ATOM 2445 N N . ASN A 1 297 ? -37.027 -10.484 47.423 1.00 72.00 297 ASN A N 1
ATOM 2446 C CA . ASN A 1 297 ? -37.607 -11.779 47.800 1.00 72.00 297 ASN A CA 1
ATOM 2447 C C . ASN A 1 297 ? -36.821 -12.398 48.958 1.00 72.00 297 ASN A C 1
ATOM 2449 O O . ASN A 1 297 ? -37.455 -13.110 49.766 1.00 72.00 297 ASN A O 1
#

Foldseek 3Di:
DPQLVVVVVVCCVVVVFPDKDWDWDWDDDPVQIWIKIWIDGPNDIFIFDTDRDPSVNVSRSSVVVVVVSVVVVVVVVVVVVVVVVPDPPPPPPDDDDDDDDDDDDDDDDDDDDDDDDDDDDDDDPPDDPPPPPPDDPDDDDDPDDPDPPDDDDDDDDDPDDDDDDPPPDPDDDDDDDDDDDDDDDDDDDDDDDDDDDDDDPDDDDDDDDDDDDDDDDDDDPDDPPPDPPPPVVVVVVVVVVVVVVVVVVVVVVSVVVVVVVVVVVVVVVVVVVVVVVVVVVVVVVVVVVVVVVVVVD

Radius of gyration: 40.39 Å; Cα contacts (8 Å, |Δi|>4): 109; chains: 1; bounding box: 119×84×93 Å

pLDDT: mean 73.76, std 21.14, range [40.69, 98.69]

Nearest PDB structures (foldseek):
  2l2n-assembly1_A  TM=8.347E-01  e=2.155E-04  Arabidopsis thaliana
  2n3h-assembly1_A  TM=7.203E-01  e=3.368E-04  Arabidopsis thaliana
  2n3f-assembly1_A  TM=7.363E-01  e=4.937E-04  Arabidopsis thaliana
  3adi-assembly1_A  TM=7.725E-01  e=8.222E-04  Arabidopsis thaliana
  2l3j-assembly1_A  TM=3.442E-01  e=1.205E-03  Rattus norvegicus

Sequence (297 aa):
MANSISTINELIQNGRIPPHKYTFVQRGSMHQPEFQAICELYGTSFISSFKKTKKQAQAACSQLILDYYYQDSNYKSLQDKHKISQQPQHNNGFSYPKRDYNNDYLDNYSNPLIPQGDAPQPPIIKRSPQYFLKKMPTYGEPLFPSNFNSPPPPYKEQSKYLSFSNNNNNNNNNNNNNNNNNNNNNNNNNNNNNNNNNNNINNNQNNQNNNNNFPTNNNNNYNNNNYNNNNNNNNFINQQLQIKLEESKKNNFILEQRVDELTKRM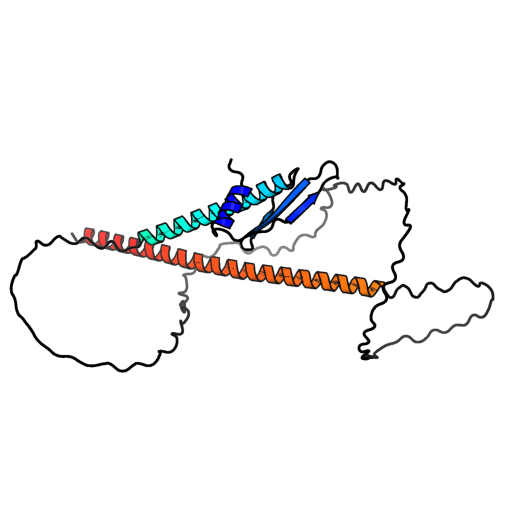ETLELFYEEQIDMISKKYLLLINDLNQLKGN

Organism: Dictyostelium discoideum (NCBI:txid44689)